Protein AF-A0A0F9DT83-F1 (afdb_monomer)

Organism: NCBI:txid412755

Secondary structure (DSSP, 8-state):
----------PPTT----B-TT--B---BPPPPPPHHHHHHHHHHHHHH-TT-EEEE---SS--HHHHHHSTTSSB--TTHHHHHHHHHHHTT-EEE-GGG--TTPEEEEEETTEEEEEEEEEEEEE-TTSTTSEEEEEEEE-TTS-EEEEETTSSTT-STTEEEEEEES-TTTTT-

Foldseek 3Di:
DDPPPPDPDDQDAADDFDAAPQRHTADWGADAQDDPVVQVVQVVVLCVQQVQWAFDFGFGRAEFQVCVLRVVSRTYRPPPNQVVVVVNCVRLQKDWDDPVPDDFQKKKFKDQQSGTDGIWGWHDWAADCVDDVRIWTWTWGGDGSYTIITDTPQRDPRDDPRMDMIIIDSPPPPPPD

pLDDT: mean 89.62, std 14.76, range [38.84, 98.69]

Mean predicted aligned error: 6.07 Å

Solvent-accessible surface area (backbone atoms only — not comparable to full-atom values): 9920 Å² total; per-residue (Å²): 137,84,84,78,79,80,73,83,78,81,73,57,84,55,39,66,98,43,57,35,76,77,64,50,76,47,74,44,34,35,46,75,59,60,57,71,70,61,36,46,52,41,50,54,52,46,49,69,77,29,70,81,39,43,77,75,42,78,46,34,25,39,29,32,19,49,6,45,62,78,46,73,50,71,24,12,43,65,80,65,32,44,61,53,49,55,47,37,39,58,50,50,51,37,43,79,49,57,82,92,71,61,49,65,73,25,36,38,41,26,22,51,70,92,40,58,74,47,34,28,33,29,72,37,66,45,80,37,82,88,43,93,84,36,49,52,48,31,26,37,38,36,53,64,73,26,33,29,31,41,21,50,76,73,52,54,94,72,60,58,91,67,38,48,77,50,37,33,33,63,64,82,78,66,87,83,117

Radius of gyration: 17.76 Å; Cα contacts (8 Å, |Δi|>4): 339; chains: 1; bounding box: 55×29×57 Å

Nearest PDB structures (foldseek):
  5ygd-assembly1_A  TM=5.164E-01  e=7.029E-01  Drosophila melanogaster
  5ygf-assembly1_A  TM=5.152E-01  e=1.177E+00  Drosophila melanogaster
  2evr-assembly1_A  TM=3.106E-01  e=1.415E-01  Nostoc punctiforme PCC 73102
  5vqg-assembly1_A  TM=4.070E-01  e=1.049E+00  Bombyx mori
  9bru-assembly1_3  TM=3.166E-01  e=1.049E+00  Mus musculus

Sequence (177 aa):
MAHTTERMRVSLPGSIPLTTRTGREIPNNQDPDPPPSRARLYVEHYGKSHPFAKMRRWPTGQYNCHGMTFASRRTGIWERAPEFVGLILKDDGYDQVLFEDVHEGDIVVYYRGNEIEHTAVVIGVKKDDTLIGGAAVTVISKWACGAEYVHDIRECPYVGTGRSITYWSDRNGADSR

Structure (mmCIF, N/CA/C/O backbone):
data_AF-A0A0F9DT83-F1
#
_entry.id   AF-A0A0F9DT83-F1
#
loop_
_atom_site.group_PDB
_atom_site.id
_atom_site.type_symbol
_atom_site.label_atom_id
_atom_site.label_alt_id
_atom_site.label_comp_id
_atom_site.label_asym_id
_atom_site.label_entity_id
_atom_site.label_seq_id
_atom_site.pdbx_PDB_ins_code
_atom_site.Cartn_x
_atom_site.Cartn_y
_atom_site.Cartn_z
_atom_site.occupancy
_atom_site.B_iso_or_equiv
_atom_site.auth_seq_id
_atom_site.auth_comp_id
_atom_site.auth_asym_id
_atom_site.auth_atom_id
_atom_site.pdbx_PDB_model_num
ATOM 1 N N . MET A 1 1 ? -34.609 -9.650 -30.823 1.00 42.81 1 MET A N 1
ATOM 2 C CA . MET A 1 1 ? -33.272 -10.279 -30.863 1.00 42.81 1 MET A CA 1
ATOM 3 C C . MET A 1 1 ? -32.258 -9.182 -30.590 1.00 42.81 1 MET A C 1
ATOM 5 O O . MET A 1 1 ? -32.137 -8.280 -31.407 1.00 42.81 1 MET A O 1
ATOM 9 N N . ALA A 1 2 ? -31.653 -9.160 -29.401 1.00 40.69 2 ALA A N 1
ATOM 10 C CA . ALA A 1 2 ? -30.663 -8.149 -29.043 1.00 40.69 2 ALA A CA 1
ATOM 11 C C . ALA A 1 2 ? -29.290 -8.627 -29.528 1.00 40.69 2 ALA A C 1
ATOM 13 O O . ALA A 1 2 ? -28.796 -9.650 -29.061 1.00 40.69 2 ALA A O 1
ATOM 14 N N . HIS A 1 3 ? -28.709 -7.919 -30.495 1.00 40.62 3 HIS A N 1
ATOM 15 C CA . HIS A 1 3 ? -27.333 -8.139 -30.918 1.00 40.62 3 HIS A CA 1
ATOM 16 C C . HIS A 1 3 ? -26.401 -7.654 -29.808 1.00 40.62 3 HIS A C 1
ATOM 18 O O . HIS A 1 3 ? -26.188 -6.456 -29.638 1.00 4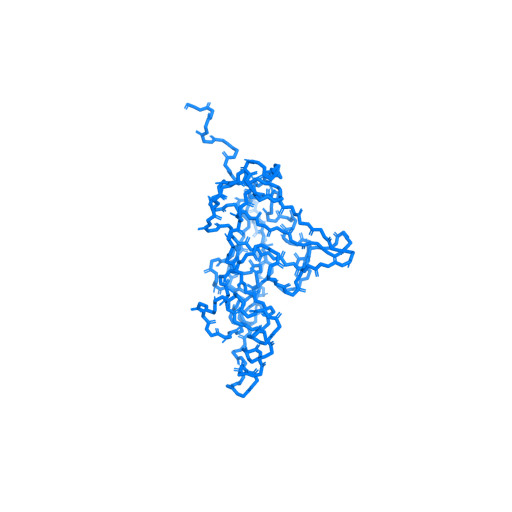0.62 3 HIS A O 1
ATOM 24 N N . THR A 1 4 ? -25.873 -8.589 -29.025 1.00 44.75 4 THR A N 1
ATOM 25 C CA . THR A 1 4 ? -24.770 -8.324 -28.108 1.00 44.75 4 THR A CA 1
ATOM 26 C C . THR A 1 4 ? -23.526 -8.107 -28.960 1.00 44.75 4 THR A C 1
ATOM 28 O O . THR A 1 4 ? -22.984 -9.048 -29.534 1.00 44.75 4 THR A O 1
ATOM 31 N N . THR A 1 5 ? -23.109 -6.854 -29.121 1.00 45.88 5 THR A N 1
ATOM 32 C CA . THR A 1 5 ? -21.857 -6.524 -29.800 1.00 45.88 5 THR A CA 1
ATOM 33 C C . THR A 1 5 ? -20.710 -6.995 -28.913 1.00 45.88 5 THR A C 1
ATOM 35 O O . THR A 1 5 ? -20.331 -6.323 -27.954 1.00 45.88 5 THR A O 1
ATOM 38 N N . GLU A 1 6 ? -20.188 -8.180 -29.208 1.00 45.19 6 GLU A N 1
ATOM 39 C CA . GLU A 1 6 ? -18.984 -8.724 -28.595 1.00 45.19 6 GLU A CA 1
ATOM 40 C C . GLU A 1 6 ? -17.803 -7.838 -29.009 1.00 45.19 6 GLU A C 1
ATOM 42 O O . GLU A 1 6 ? -17.211 -7.982 -30.078 1.00 45.19 6 GLU A O 1
ATOM 47 N N . ARG A 1 7 ? -17.507 -6.818 -28.196 1.00 52.47 7 ARG A N 1
ATOM 48 C CA . ARG A 1 7 ? -16.287 -6.031 -28.364 1.00 52.47 7 ARG A CA 1
ATOM 49 C C . ARG A 1 7 ? -15.120 -6.954 -28.043 1.00 52.47 7 ARG A C 1
ATOM 51 O O . ARG A 1 7 ? -14.897 -7.276 -26.878 1.00 52.47 7 ARG A O 1
ATOM 58 N N . MET A 1 8 ? -14.396 -7.367 -29.081 1.00 44.41 8 MET A N 1
ATOM 59 C CA . MET A 1 8 ? -13.114 -8.057 -28.964 1.00 44.41 8 MET A CA 1
ATOM 60 C C . MET A 1 8 ? -12.214 -7.266 -28.008 1.00 44.41 8 MET A C 1
ATOM 62 O O . MET A 1 8 ? -11.798 -6.144 -28.304 1.00 44.41 8 MET A O 1
ATOM 66 N N . ARG A 1 9 ? -11.967 -7.836 -26.828 1.00 57.41 9 ARG A N 1
ATOM 67 C CA . ARG A 1 9 ? -11.080 -7.267 -25.816 1.00 57.41 9 ARG A CA 1
ATOM 68 C C . ARG A 1 9 ? -9.649 -7.492 -26.284 1.00 57.41 9 ARG A C 1
ATOM 70 O O . ARG A 1 9 ? -9.185 -8.628 -26.315 1.00 57.41 9 ARG A O 1
ATOM 77 N N . VAL A 1 10 ? -8.949 -6.429 -26.665 1.00 50.50 10 VAL A N 1
ATOM 78 C CA . VAL A 1 10 ? -7.503 -6.505 -26.891 1.00 50.50 10 VAL A CA 1
ATOM 79 C C . VAL A 1 10 ? -6.834 -6.398 -25.524 1.00 50.50 10 VAL A C 1
ATOM 81 O O . VAL A 1 10 ? -6.719 -5.312 -24.963 1.00 50.50 10 VAL A O 1
ATOM 84 N N . SER A 1 11 ? -6.454 -7.539 -24.952 1.00 59.19 11 SER A N 1
ATOM 85 C CA . SER A 1 11 ? -5.621 -7.592 -23.750 1.00 59.19 11 SER A CA 1
ATOM 86 C C . SER A 1 11 ? -4.199 -7.153 -24.099 1.00 59.19 11 SER A C 1
ATOM 88 O O . SER A 1 11 ? -3.605 -7.690 -25.037 1.00 59.19 11 SER A O 1
ATOM 90 N N . LEU A 1 12 ? -3.639 -6.203 -23.347 1.00 63.00 12 LEU A N 1
ATOM 91 C CA . LEU A 1 12 ? -2.209 -5.903 -23.417 1.00 63.00 12 LEU A CA 1
ATOM 92 C C . LEU A 1 12 ? -1.396 -7.164 -23.055 1.00 63.00 12 LEU A C 1
ATOM 94 O O . LEU A 1 12 ? -1.852 -7.967 -22.236 1.00 63.00 12 LEU A O 1
ATOM 98 N N . PRO A 1 13 ? -0.197 -7.366 -23.628 1.00 73.50 13 PRO A N 1
ATOM 99 C CA . PRO A 1 13 ? 0.691 -8.437 -23.190 1.00 73.50 13 PRO A CA 1
ATOM 100 C C . PRO A 1 13 ? 0.908 -8.369 -21.671 1.00 73.50 13 PRO A C 1
ATOM 102 O O . PRO A 1 13 ? 1.268 -7.320 -21.144 1.00 73.50 13 PRO A O 1
ATOM 105 N N . GLY A 1 14 ? 0.660 -9.476 -20.969 1.00 84.75 14 GLY A N 1
ATOM 106 C CA . GLY A 1 14 ? 0.796 -9.547 -19.511 1.00 84.75 14 GLY A CA 1
ATOM 107 C C . GLY A 1 14 ? -0.407 -9.037 -18.709 1.00 84.75 14 GLY A C 1
ATOM 108 O O . GLY A 1 14 ? -0.318 -9.005 -17.483 1.00 84.75 14 GLY A O 1
ATOM 109 N N . SER A 1 15 ? -1.524 -8.652 -19.339 1.00 93.12 15 SER A N 1
ATOM 110 C CA . SER A 1 15 ? -2.764 -8.366 -18.608 1.00 93.12 15 SER A CA 1
ATOM 111 C C . SER A 1 15 ? -3.575 -9.634 -18.333 1.00 93.12 15 SER A C 1
ATOM 113 O O . SER A 1 15 ? -3.549 -10.605 -19.092 1.00 93.12 15 SER A O 1
ATOM 115 N N . ILE A 1 16 ? -4.315 -9.624 -17.225 1.00 94.56 16 ILE A N 1
ATOM 116 C CA . ILE A 1 16 ? -5.250 -10.690 -16.845 1.00 94.56 16 ILE A CA 1
ATOM 117 C C . ILE A 1 16 ? -6.653 -10.108 -16.631 1.00 94.56 16 ILE A C 1
ATOM 119 O O . ILE A 1 16 ? -6.777 -8.910 -16.360 1.00 94.56 16 ILE A O 1
ATOM 123 N N . PRO A 1 17 ? -7.726 -10.921 -16.689 1.00 96.06 17 PRO A N 1
ATOM 124 C CA . PRO A 1 17 ? -9.045 -10.473 -16.262 1.00 96.06 17 PRO A CA 1
ATOM 125 C C . PRO A 1 17 ? -9.008 -9.978 -14.807 1.00 96.06 17 PRO A C 1
ATOM 127 O O . PRO A 1 17 ? -8.718 -10.739 -13.877 1.00 96.06 17 PRO A O 1
ATOM 130 N N . LEU A 1 18 ? -9.294 -8.690 -14.627 1.00 96.00 18 LEU A N 1
ATOM 131 C CA . LEU A 1 18 ? -9.412 -8.029 -13.334 1.00 96.00 18 LEU A CA 1
ATOM 132 C C . LEU A 1 18 ? -10.602 -7.076 -13.401 1.00 96.00 18 LEU A C 1
ATOM 134 O O . LEU A 1 18 ? -10.667 -6.213 -14.278 1.00 96.00 18 LEU A O 1
ATOM 138 N N . THR A 1 19 ? -11.547 -7.253 -12.487 1.00 97.31 19 THR A N 1
ATOM 139 C CA . THR A 1 19 ? -12.756 -6.436 -12.407 1.00 97.31 19 THR A CA 1
ATOM 140 C C . THR A 1 19 ? -13.042 -6.065 -10.963 1.00 97.31 19 THR A C 1
ATOM 142 O O . THR A 1 19 ? -12.715 -6.836 -10.062 1.00 97.31 19 THR A O 1
ATOM 145 N N . THR A 1 20 ? -13.698 -4.927 -10.757 1.00 97.50 20 THR A N 1
ATOM 146 C CA . THR A 1 20 ? -14.335 -4.589 -9.478 1.00 97.50 20 THR A CA 1
ATOM 147 C C . THR A 1 20 ? -15.498 -5.541 -9.185 1.00 97.50 20 THR A C 1
ATOM 149 O O . THR A 1 20 ? -15.955 -6.287 -10.061 1.00 97.50 20 THR A O 1
ATOM 152 N N . ARG A 1 21 ? -16.033 -5.490 -7.965 1.00 95.75 21 ARG A N 1
ATOM 153 C CA . ARG A 1 21 ? -17.209 -6.241 -7.510 1.00 95.75 21 ARG A CA 1
ATOM 154 C C . ARG A 1 21 ? -18.449 -5.963 -8.359 1.00 95.75 21 ARG A C 1
ATOM 156 O O . ARG A 1 21 ? -19.272 -6.855 -8.540 1.00 95.75 21 ARG A O 1
ATOM 163 N N . THR A 1 22 ? -18.574 -4.759 -8.918 1.00 96.81 22 THR A N 1
ATOM 164 C CA . THR A 1 22 ? -19.674 -4.392 -9.831 1.00 96.81 22 THR A CA 1
ATOM 165 C C . THR A 1 22 ? -19.424 -4.810 -11.284 1.00 96.81 22 THR A C 1
ATOM 167 O O . THR A 1 22 ? -20.260 -4.557 -12.151 1.00 96.81 22 THR A O 1
ATOM 170 N N . GLY A 1 23 ? -18.292 -5.463 -11.570 1.00 96.31 23 GLY A N 1
ATOM 171 C CA . GLY A 1 23 ? -17.934 -5.965 -12.896 1.00 96.31 23 GLY A CA 1
ATOM 172 C C . GLY A 1 23 ? -17.230 -4.950 -13.798 1.00 96.31 23 GLY A C 1
ATOM 173 O O . GLY A 1 23 ? -17.063 -5.222 -14.988 1.00 96.31 23 GLY A O 1
ATOM 174 N N . ARG A 1 24 ? -16.800 -3.789 -13.279 1.00 95.25 24 ARG A N 1
ATOM 175 C CA . ARG A 1 24 ? -16.027 -2.818 -14.068 1.00 95.25 24 ARG A CA 1
ATOM 176 C C . ARG A 1 24 ? -14.609 -3.330 -14.279 1.00 95.25 24 ARG A C 1
ATOM 178 O O . ARG A 1 24 ? -13.945 -3.714 -13.325 1.00 95.25 24 ARG A O 1
ATOM 185 N N . GLU A 1 25 ? -14.131 -3.306 -15.517 1.00 95.00 25 GLU A N 1
ATOM 186 C CA . GLU A 1 25 ? -12.763 -3.718 -15.842 1.00 95.00 25 GLU A CA 1
ATOM 187 C C . GLU A 1 25 ? -11.718 -2.762 -15.263 1.00 95.00 25 GLU A C 1
ATOM 189 O O . GLU A 1 25 ? -11.871 -1.540 -15.327 1.00 95.00 25 GLU A O 1
ATOM 194 N N . ILE A 1 26 ? -10.635 -3.340 -14.740 1.00 95.38 26 ILE A N 1
ATOM 195 C CA . ILE A 1 26 ? -9.474 -2.619 -14.225 1.00 95.38 26 ILE A CA 1
ATOM 196 C C . ILE A 1 26 ? -8.265 -2.928 -15.118 1.00 95.38 26 ILE A C 1
ATOM 198 O O . ILE A 1 26 ? -7.798 -4.076 -15.141 1.00 95.38 26 ILE A O 1
ATOM 202 N N . PRO A 1 27 ? -7.728 -1.926 -15.839 1.00 94.50 27 PRO A N 1
ATOM 203 C CA . PRO A 1 27 ? -6.481 -2.070 -16.575 1.00 94.50 27 PRO A CA 1
ATOM 204 C C . PRO A 1 27 ? -5.347 -2.518 -15.658 1.00 94.50 27 PRO A C 1
ATOM 206 O O . PRO A 1 27 ? -5.169 -2.008 -14.551 1.00 94.50 27 PRO A O 1
ATOM 209 N N . ASN A 1 28 ? -4.594 -3.506 -16.122 1.00 95.50 28 ASN A N 1
ATOM 210 C CA . ASN A 1 28 ? -3.505 -4.100 -15.371 1.00 95.50 28 ASN A CA 1
ATOM 211 C C . ASN A 1 28 ? -2.475 -4.719 -16.318 1.00 95.50 28 ASN A C 1
ATOM 213 O O . ASN A 1 28 ? -2.796 -5.034 -17.464 1.00 95.50 28 ASN A O 1
ATOM 217 N N . ASN A 1 29 ? -1.265 -4.928 -15.813 1.00 95.25 29 ASN A N 1
ATOM 218 C CA . ASN A 1 29 ? -0.207 -5.658 -16.502 1.00 95.25 29 ASN A CA 1
ATOM 219 C C . ASN A 1 29 ? 0.800 -6.232 -15.503 1.00 95.25 29 ASN A C 1
ATOM 221 O O . ASN A 1 29 ? 1.026 -5.692 -14.415 1.00 95.25 29 ASN A O 1
ATOM 225 N N . GLN A 1 30 ? 1.422 -7.330 -15.914 1.00 94.75 30 GLN A N 1
ATOM 226 C CA . GLN A 1 30 ? 2.614 -7.896 -15.304 1.00 94.75 30 GLN A CA 1
ATOM 227 C C . GLN A 1 30 ? 3.840 -7.414 -16.079 1.00 94.75 30 GLN A C 1
ATOM 229 O O . GLN A 1 30 ? 3.955 -7.678 -17.278 1.00 94.75 30 GLN A O 1
ATOM 234 N N . ASP A 1 31 ? 4.769 -6.755 -15.394 1.00 92.62 31 ASP A N 1
ATOM 235 C CA . ASP A 1 31 ? 6.059 -6.401 -15.976 1.00 92.62 31 ASP A CA 1
ATOM 236 C C . ASP A 1 31 ? 7.086 -7.521 -15.742 1.00 92.62 31 ASP A C 1
ATOM 238 O O . ASP A 1 31 ? 6.971 -8.290 -14.778 1.00 92.62 31 ASP A O 1
ATOM 242 N N . PRO A 1 32 ? 8.131 -7.620 -16.583 1.00 92.81 32 PRO A N 1
ATOM 243 C CA . PRO A 1 32 ? 9.265 -8.489 -16.305 1.00 92.81 32 PRO A CA 1
ATOM 244 C C . PRO A 1 32 ? 9.913 -8.156 -14.959 1.00 92.81 32 PRO A C 1
ATOM 246 O O . PRO A 1 32 ? 10.036 -6.989 -14.575 1.00 92.81 32 PRO A O 1
ATOM 249 N N . ASP A 1 33 ? 10.390 -9.183 -14.258 1.00 94.75 33 ASP A N 1
ATOM 250 C CA . ASP A 1 33 ? 11.146 -8.976 -13.028 1.00 94.75 33 ASP A CA 1
ATOM 251 C C . ASP A 1 33 ? 12.409 -8.135 -13.290 1.00 94.75 33 ASP A C 1
ATOM 253 O O . ASP A 1 33 ? 13.069 -8.289 -14.327 1.00 94.75 33 ASP A O 1
ATOM 257 N N . PRO A 1 34 ? 12.781 -7.235 -12.359 1.00 94.00 34 PRO A N 1
ATOM 258 C CA . PRO A 1 34 ? 14.003 -6.463 -12.508 1.00 94.00 34 PRO A CA 1
ATOM 259 C C . PRO A 1 34 ? 15.222 -7.403 -12.537 1.00 94.00 34 PRO A C 1
ATOM 261 O O . PRO A 1 34 ? 15.264 -8.374 -11.777 1.00 94.00 34 PRO A O 1
ATOM 264 N N . PRO A 1 35 ? 16.267 -7.096 -13.332 1.00 96.38 35 PRO A N 1
ATOM 265 C CA . PRO A 1 35 ? 17.514 -7.852 -13.291 1.00 96.38 35 PRO A CA 1
ATOM 266 C C . PRO A 1 35 ? 18.073 -7.936 -11.860 1.00 96.38 35 PRO A C 1
ATOM 268 O O . PRO A 1 35 ? 17.960 -6.950 -11.119 1.00 96.38 35 PRO A O 1
ATOM 271 N N . PRO A 1 36 ? 18.746 -9.036 -11.463 1.00 96.19 36 PRO A N 1
ATOM 272 C CA . PRO A 1 36 ? 19.206 -9.229 -10.085 1.00 96.19 36 PRO A CA 1
ATOM 273 C C . PRO A 1 36 ? 20.050 -8.078 -9.524 1.00 96.19 36 PRO A C 1
ATOM 275 O O . PRO A 1 36 ? 19.932 -7.738 -8.350 1.00 96.19 36 PRO A O 1
ATOM 278 N N . SER A 1 37 ? 20.879 -7.441 -10.357 1.00 96.56 37 SER A N 1
ATOM 279 C CA . SER A 1 37 ? 21.676 -6.270 -9.969 1.00 96.56 37 SER A CA 1
ATOM 280 C C . SER A 1 37 ? 20.799 -5.081 -9.570 1.00 96.56 37 SER A C 1
ATOM 282 O O . SER A 1 37 ? 20.985 -4.508 -8.500 1.00 96.56 37 SER A O 1
ATOM 284 N N . ARG A 1 38 ? 19.796 -4.744 -10.386 1.00 95.44 38 ARG A N 1
ATOM 285 C CA . ARG A 1 38 ? 18.841 -3.664 -10.102 1.00 95.44 38 ARG A CA 1
ATOM 286 C C . ARG A 1 38 ? 17.975 -3.989 -8.890 1.00 95.44 38 ARG A C 1
ATOM 288 O O . ARG A 1 38 ? 17.728 -3.127 -8.053 1.00 95.44 38 ARG A O 1
ATOM 295 N N . ALA A 1 39 ? 17.549 -5.240 -8.781 1.00 95.69 39 ALA A N 1
ATOM 296 C CA . ALA A 1 39 ? 16.773 -5.719 -7.655 1.00 95.69 39 ALA A CA 1
ATOM 297 C C . ALA A 1 39 ? 17.551 -5.536 -6.328 1.00 95.69 39 ALA A C 1
ATOM 299 O O . ALA A 1 39 ? 16.989 -5.040 -5.352 1.00 95.69 39 ALA A O 1
ATOM 300 N N . ARG A 1 40 ? 18.852 -5.871 -6.296 1.00 96.81 40 ARG A N 1
ATOM 301 C CA . ARG A 1 40 ? 19.728 -5.647 -5.127 1.00 96.81 40 ARG A CA 1
ATOM 302 C C . ARG A 1 40 ? 19.826 -4.176 -4.747 1.00 96.81 40 ARG A C 1
ATOM 304 O O . ARG A 1 40 ? 19.691 -3.865 -3.570 1.00 96.81 40 ARG A O 1
ATOM 311 N N . LEU A 1 41 ? 19.967 -3.280 -5.726 1.00 95.81 41 LEU A N 1
ATOM 312 C CA . LEU A 1 41 ? 20.005 -1.838 -5.464 1.00 95.81 41 LEU A CA 1
ATOM 313 C C . LEU A 1 41 ? 18.732 -1.344 -4.766 1.00 95.81 41 LEU A C 1
ATOM 315 O O . LEU A 1 41 ? 18.829 -0.540 -3.843 1.00 95.81 41 LEU A O 1
ATOM 319 N N . TYR A 1 42 ? 17.551 -1.846 -5.149 1.00 94.12 42 TYR A N 1
ATOM 320 C CA . TYR A 1 42 ? 16.308 -1.508 -4.446 1.00 94.12 42 TYR A CA 1
ATOM 321 C C . TYR A 1 42 ? 16.315 -1.989 -2.996 1.00 94.12 42 TYR A C 1
ATOM 323 O O . TYR A 1 42 ? 15.983 -1.219 -2.097 1.00 94.12 42 TYR A O 1
ATOM 331 N N . VAL A 1 43 ? 16.717 -3.240 -2.760 1.00 95.94 43 VAL A N 1
ATOM 332 C CA . VAL A 1 43 ? 16.769 -3.814 -1.408 1.00 95.94 43 VAL A CA 1
ATOM 333 C C . VAL A 1 43 ? 17.762 -3.057 -0.526 1.00 95.94 43 VAL A C 1
ATOM 335 O O . VAL A 1 43 ? 17.431 -2.719 0.606 1.00 95.94 43 VAL A O 1
ATOM 338 N N . GLU A 1 44 ? 18.952 -2.746 -1.041 1.00 96.06 44 GLU A N 1
ATOM 339 C CA . GLU A 1 44 ? 19.975 -1.997 -0.307 1.00 96.06 44 GLU A CA 1
ATOM 340 C C . GLU A 1 44 ? 19.552 -0.558 -0.018 1.00 96.06 44 GLU A C 1
ATOM 342 O O . GLU A 1 44 ? 19.767 -0.071 1.090 1.00 96.06 44 GLU A O 1
ATOM 347 N N . HIS A 1 45 ? 18.954 0.128 -0.997 1.00 94.94 45 HIS A N 1
ATOM 348 C CA . HIS A 1 45 ? 18.472 1.495 -0.824 1.00 94.94 45 HIS A CA 1
ATOM 349 C C . HIS A 1 45 ? 17.431 1.565 0.297 1.00 94.94 45 HIS A C 1
ATOM 351 O O . HIS A 1 45 ? 17.608 2.309 1.260 1.00 94.94 45 HIS A O 1
ATOM 357 N N . TYR A 1 46 ? 16.396 0.729 0.208 1.00 94.94 46 TYR A N 1
ATOM 358 C CA . TYR A 1 46 ? 15.308 0.716 1.176 1.00 94.94 46 TYR A CA 1
ATOM 359 C C . TYR A 1 46 ? 15.710 0.146 2.536 1.00 94.94 46 TYR A C 1
ATOM 361 O O . TYR A 1 46 ? 15.255 0.649 3.556 1.00 94.94 46 TYR A O 1
ATOM 369 N N . GLY A 1 47 ? 16.604 -0.846 2.580 1.00 94.31 47 GLY A N 1
ATOM 370 C CA . GLY A 1 47 ? 17.131 -1.370 3.842 1.00 94.31 47 GLY A CA 1
ATOM 371 C C . GLY A 1 47 ? 17.965 -0.344 4.616 1.00 94.31 47 GLY A C 1
ATOM 372 O O . GLY A 1 47 ? 18.010 -0.396 5.840 1.00 94.31 47 GLY A O 1
ATOM 373 N N . LYS A 1 48 ? 18.601 0.611 3.921 1.00 95.25 48 LYS A N 1
ATOM 374 C CA . LYS A 1 48 ? 19.312 1.729 4.560 1.00 95.25 48 LYS A CA 1
ATOM 375 C C . LYS A 1 48 ? 18.367 2.838 5.018 1.00 95.25 48 LYS A C 1
ATOM 377 O O . LYS A 1 48 ? 18.596 3.401 6.082 1.00 95.25 48 LYS A O 1
ATOM 382 N N . SER A 1 49 ? 17.351 3.180 4.221 1.00 95.31 49 SER A N 1
ATOM 383 C CA . SER A 1 49 ? 16.450 4.302 4.528 1.00 95.31 49 SER A CA 1
ATOM 384 C C . SER A 1 49 ? 15.307 3.941 5.479 1.00 95.31 49 SER A C 1
ATOM 386 O O . SER A 1 49 ? 14.770 4.839 6.119 1.00 95.31 49 SER A O 1
ATOM 388 N N . HIS A 1 50 ? 14.953 2.656 5.578 1.00 96.00 50 HIS A N 1
ATOM 389 C CA . HIS A 1 50 ? 13.884 2.141 6.438 1.00 96.00 50 HIS A CA 1
ATOM 390 C C . HIS A 1 50 ? 14.345 0.874 7.180 1.00 96.00 50 HIS A C 1
ATOM 392 O O . HIS A 1 50 ? 13.883 -0.233 6.879 1.00 96.00 50 HIS A O 1
ATOM 398 N N . PRO A 1 51 ? 15.306 0.992 8.114 1.00 96.44 51 PRO A N 1
ATOM 399 C CA . PRO A 1 51 ? 15.976 -0.156 8.728 1.00 96.44 51 PRO A CA 1
ATOM 400 C C . PRO A 1 51 ? 15.049 -1.032 9.583 1.00 96.44 51 PRO A C 1
ATOM 402 O O . PRO A 1 51 ? 15.392 -2.180 9.865 1.00 96.44 51 PRO A O 1
ATOM 405 N N . PHE A 1 52 ? 13.884 -0.520 9.992 1.00 96.38 52 PHE A N 1
ATOM 406 C CA . PHE A 1 52 ? 12.904 -1.289 10.764 1.00 96.38 52 PHE A CA 1
ATOM 407 C C . PHE A 1 52 ? 11.891 -2.031 9.883 1.00 96.38 52 PHE A C 1
ATOM 409 O O . PHE A 1 52 ? 11.161 -2.893 10.377 1.00 96.38 52 PHE A O 1
ATOM 416 N N . ALA A 1 53 ? 11.860 -1.751 8.577 1.00 97.44 53 ALA A N 1
ATOM 417 C CA . ALA A 1 53 ? 11.032 -2.489 7.640 1.00 97.44 53 ALA A CA 1
ATOM 418 C C . ALA A 1 53 ? 11.632 -3.873 7.360 1.00 97.44 53 ALA A C 1
ATOM 420 O O . ALA A 1 53 ? 12.776 -4.027 6.927 1.00 97.44 53 ALA A O 1
ATOM 421 N N . LYS A 1 54 ? 10.830 -4.916 7.557 1.00 97.88 54 LYS A N 1
ATOM 422 C CA . LYS A 1 54 ? 11.238 -6.299 7.325 1.00 97.88 54 LYS A CA 1
ATOM 423 C C . LYS A 1 54 ? 10.841 -6.733 5.922 1.00 97.88 54 LYS A C 1
ATOM 425 O O . LYS A 1 54 ? 9.656 -6.878 5.621 1.00 97.88 54 LYS A O 1
ATOM 430 N N . MET A 1 55 ? 11.829 -7.008 5.073 1.00 97.69 55 MET A N 1
ATOM 431 C CA . MET A 1 55 ? 11.573 -7.583 3.752 1.00 97.69 55 MET A CA 1
ATOM 432 C C . MET A 1 55 ? 10.874 -8.945 3.888 1.00 97.69 55 MET A C 1
ATOM 434 O O . MET A 1 55 ? 11.342 -9.833 4.601 1.00 97.69 55 MET A O 1
ATOM 438 N N . ARG A 1 56 ? 9.763 -9.116 3.171 1.00 97.62 56 ARG A N 1
ATOM 439 C CA . ARG A 1 56 ? 8.989 -10.361 3.091 1.00 97.62 56 ARG A CA 1
ATOM 440 C C . ARG A 1 56 ? 9.182 -11.086 1.763 1.00 97.62 56 ARG A C 1
ATOM 442 O O . ARG A 1 56 ? 9.197 -12.314 1.748 1.00 97.62 56 ARG A O 1
ATOM 449 N N . ARG A 1 57 ? 9.303 -10.355 0.650 1.00 97.31 57 ARG A N 1
ATOM 450 C CA . ARG A 1 57 ? 9.534 -10.932 -0.689 1.00 97.31 57 ARG A CA 1
ATOM 451 C C . ARG A 1 57 ? 10.530 -10.104 -1.481 1.00 97.31 57 ARG A C 1
ATOM 453 O O . ARG A 1 57 ? 10.537 -8.884 -1.358 1.00 97.31 57 ARG A O 1
ATOM 460 N N . TRP A 1 58 ? 11.314 -10.783 -2.317 1.00 97.38 58 TRP A N 1
ATOM 461 C CA . TRP A 1 58 ? 12.230 -10.156 -3.271 1.00 97.38 58 TRP A CA 1
ATOM 462 C C . TRP A 1 58 ? 11.482 -9.260 -4.279 1.00 97.38 58 TRP A C 1
ATOM 464 O O . TRP A 1 58 ? 10.320 -9.540 -4.587 1.00 97.38 58 TRP A O 1
ATOM 474 N N . PRO A 1 59 ? 12.127 -8.199 -4.805 1.00 97.38 59 PRO A N 1
ATOM 475 C CA . PRO A 1 59 ? 11.634 -7.438 -5.942 1.00 97.38 59 PRO A CA 1
ATOM 476 C C . PRO A 1 59 ? 11.096 -8.290 -7.092 1.00 97.38 59 PRO A C 1
ATOM 478 O O . PRO A 1 59 ? 11.674 -9.310 -7.451 1.00 97.38 59 PRO A O 1
ATOM 481 N N . THR A 1 60 ? 9.999 -7.820 -7.680 1.00 96.19 60 THR A N 1
ATOM 482 C CA . THR A 1 60 ? 9.294 -8.462 -8.798 1.00 96.19 60 THR A CA 1
ATOM 483 C C . THR A 1 60 ? 8.574 -7.408 -9.642 1.00 96.19 60 THR A C 1
ATOM 485 O O . THR A 1 60 ? 8.159 -6.381 -9.096 1.00 96.19 60 THR A O 1
ATOM 488 N N . GLY A 1 61 ? 8.440 -7.646 -10.945 1.00 94.50 61 GLY A N 1
ATOM 489 C CA . GLY A 1 61 ? 7.643 -6.834 -11.871 1.00 94.50 61 GLY A CA 1
ATOM 490 C C . GLY A 1 61 ? 6.185 -7.293 -11.988 1.00 94.50 61 GLY A C 1
ATOM 491 O O . GLY A 1 61 ? 5.349 -6.568 -12.517 1.00 94.50 61 GLY A O 1
ATOM 492 N N . GLN A 1 62 ? 5.841 -8.461 -11.436 1.00 94.81 62 GLN A N 1
ATOM 493 C CA . GLN A 1 62 ? 4.519 -9.071 -11.626 1.00 94.81 62 GLN A CA 1
ATOM 494 C C . GLN A 1 62 ? 3.367 -8.246 -11.036 1.00 94.81 62 GLN A C 1
ATOM 496 O O . GLN A 1 62 ? 2.240 -8.338 -11.509 1.00 94.81 62 GLN A O 1
ATOM 501 N N . TYR A 1 63 ? 3.618 -7.456 -9.994 1.00 96.25 63 TYR A N 1
ATOM 502 C CA . TYR A 1 63 ? 2.612 -6.614 -9.351 1.00 96.25 63 TYR A CA 1
ATOM 503 C C . TYR A 1 63 ? 3.259 -5.392 -8.706 1.00 96.25 63 TYR A C 1
ATOM 505 O O . TYR A 1 63 ? 4.420 -5.461 -8.320 1.00 96.25 63 TYR A O 1
ATOM 513 N N . ASN A 1 64 ? 2.507 -4.303 -8.528 1.00 96.25 64 ASN A N 1
ATOM 514 C CA . ASN A 1 64 ? 2.892 -3.131 -7.729 1.00 96.25 64 ASN A CA 1
ATOM 515 C C . ASN A 1 64 ? 2.157 -3.102 -6.375 1.00 96.25 64 ASN A C 1
ATOM 517 O O . ASN A 1 64 ? 1.509 -4.078 -6.003 1.00 96.25 64 ASN A O 1
ATOM 521 N N . CYS A 1 65 ? 2.250 -2.007 -5.615 1.00 97.31 65 CYS A N 1
ATOM 522 C CA . CYS A 1 65 ? 1.521 -1.850 -4.349 1.00 97.31 65 CYS A CA 1
ATOM 523 C C . CYS A 1 65 ? 0.010 -2.060 -4.497 1.00 97.31 65 CYS A C 1
ATOM 525 O O . CYS A 1 65 ? -0.572 -2.856 -3.766 1.00 97.31 65 CYS A O 1
ATOM 527 N N . HIS A 1 66 ? -0.606 -1.435 -5.497 1.00 97.50 66 HIS A N 1
ATOM 528 C CA . HIS A 1 66 ? -2.037 -1.559 -5.767 1.00 97.50 66 HIS A CA 1
ATOM 529 C C . HIS A 1 66 ? -2.424 -2.978 -6.183 1.00 97.50 66 HIS A C 1
ATOM 531 O O . HIS A 1 66 ? -3.405 -3.525 -5.693 1.00 97.50 66 HIS A O 1
ATOM 537 N N . GLY A 1 67 ? -1.612 -3.624 -7.018 1.00 97.19 67 GLY A N 1
ATOM 538 C CA . GLY A 1 67 ? -1.785 -5.023 -7.395 1.00 97.19 67 GLY A CA 1
ATOM 539 C C . GLY A 1 67 ? -1.620 -6.001 -6.229 1.00 97.19 67 GLY A C 1
ATOM 540 O O . GLY A 1 67 ? -2.326 -7.008 -6.132 1.00 97.19 67 GLY A O 1
ATOM 541 N N . MET A 1 68 ? -0.718 -5.696 -5.293 1.00 97.75 68 MET A N 1
ATOM 542 C CA . MET A 1 68 ? -0.577 -6.451 -4.050 1.00 97.75 68 MET A CA 1
ATOM 543 C C . MET A 1 68 ? -1.851 -6.349 -3.202 1.00 97.75 68 MET A C 1
ATOM 545 O O . MET A 1 68 ? -2.303 -7.371 -2.684 1.00 97.75 68 MET A O 1
ATOM 549 N N . THR A 1 69 ? -2.406 -5.140 -3.085 1.00 97.94 69 THR A N 1
ATOM 550 C CA . THR A 1 69 ? -3.599 -4.831 -2.289 1.00 97.94 69 THR A CA 1
ATOM 551 C C . THR A 1 69 ? -4.878 -5.396 -2.916 1.00 97.94 69 THR A C 1
ATOM 553 O O . THR A 1 69 ? -5.566 -6.179 -2.276 1.00 97.94 69 THR A O 1
ATOM 556 N N . PHE A 1 70 ? -5.173 -5.063 -4.175 1.00 97.88 70 PHE A N 1
ATOM 557 C CA . PHE A 1 70 ? -6.484 -5.308 -4.797 1.00 97.88 70 PHE A CA 1
ATOM 558 C C . PHE A 1 70 ? -6.514 -6.483 -5.780 1.00 97.88 70 PHE A C 1
ATOM 560 O O . PHE A 1 70 ? -7.581 -6.982 -6.118 1.00 97.88 70 PHE A O 1
ATOM 567 N N . ALA A 1 71 ? -5.357 -6.958 -6.247 1.00 97.31 71 ALA A N 1
ATOM 568 C CA . ALA A 1 71 ? -5.276 -8.078 -7.191 1.00 97.31 71 ALA A CA 1
ATOM 569 C C . ALA A 1 71 ? -4.591 -9.318 -6.596 1.00 97.31 71 ALA A C 1
ATOM 571 O O . ALA A 1 71 ? -4.222 -10.240 -7.329 1.00 97.31 71 ALA A O 1
ATOM 572 N N . SER A 1 72 ? -4.403 -9.351 -5.272 1.00 96.88 72 SER A N 1
ATOM 573 C CA . SER A 1 72 ? -3.761 -10.453 -4.546 1.00 96.88 72 SER A CA 1
ATOM 574 C C . SER A 1 72 ? -2.410 -10.860 -5.149 1.00 96.88 72 SER A C 1
ATOM 576 O O . SER A 1 72 ? -2.100 -12.048 -5.221 1.00 96.88 72 SER A O 1
ATOM 578 N N . ARG A 1 73 ? -1.601 -9.880 -5.582 1.00 96.88 73 ARG A N 1
ATOM 579 C CA . ARG A 1 73 ? -0.269 -10.084 -6.197 1.00 96.88 73 ARG A CA 1
ATOM 580 C C . ARG A 1 73 ? -0.283 -10.748 -7.581 1.00 96.88 73 ARG A C 1
ATOM 582 O O . ARG A 1 73 ? 0.774 -11.129 -8.068 1.00 96.88 73 ARG A O 1
ATOM 589 N N . ARG A 1 74 ? -1.443 -10.899 -8.229 1.00 96.88 74 ARG A N 1
ATOM 590 C CA . ARG A 1 74 ? -1.535 -11.558 -9.546 1.00 96.88 74 ARG A CA 1
ATOM 591 C C . ARG A 1 74 ? -1.133 -10.657 -10.713 1.00 96.88 74 ARG A C 1
ATOM 593 O O . ARG A 1 74 ? -0.777 -11.176 -11.758 1.00 96.88 74 ARG A O 1
ATOM 600 N N . THR A 1 75 ? -1.238 -9.342 -10.567 1.00 96.69 75 THR A N 1
ATOM 601 C CA . THR A 1 75 ? -0.926 -8.348 -11.607 1.00 96.69 75 THR A CA 1
ATOM 602 C C . THR A 1 75 ? -0.695 -6.987 -10.951 1.00 96.69 75 THR A C 1
ATOM 604 O O . THR A 1 75 ? -1.036 -6.827 -9.775 1.00 96.69 75 THR A O 1
ATOM 607 N N . GLY A 1 76 ? -0.130 -6.009 -11.658 1.00 95.50 76 GLY A N 1
ATOM 608 C CA . GLY A 1 76 ? -0.011 -4.629 -11.183 1.00 95.50 76 GLY A CA 1
ATOM 609 C C . GLY A 1 76 ? -1.060 -3.704 -11.800 1.00 95.50 76 GLY A C 1
ATOM 610 O O . GLY A 1 76 ? -1.490 -3.908 -12.933 1.00 95.50 76 GLY A O 1
ATOM 611 N N . ILE A 1 77 ? -1.467 -2.677 -11.051 1.00 95.56 77 ILE A N 1
ATOM 612 C CA . ILE A 1 77 ? -2.402 -1.634 -11.504 1.00 95.56 77 ILE A CA 1
ATOM 613 C C . ILE A 1 77 ? -1.594 -0.345 -11.652 1.00 95.56 77 ILE A C 1
ATOM 615 O O . ILE A 1 77 ? -1.319 0.319 -10.652 1.00 95.56 77 ILE A O 1
ATOM 619 N N . TRP A 1 78 ? -1.133 -0.039 -12.865 1.00 88.56 78 TRP A N 1
ATOM 620 C CA . TRP A 1 78 ? -0.092 0.971 -13.103 1.00 88.56 78 TRP A CA 1
ATOM 621 C C . TRP A 1 78 ? -0.642 2.256 -13.720 1.00 88.56 78 TRP A C 1
ATOM 623 O O . TRP A 1 78 ? -0.529 3.334 -13.136 1.00 88.56 78 TRP A O 1
ATOM 633 N N . GLU A 1 79 ? -1.239 2.148 -14.906 1.00 80.25 79 GLU A N 1
ATOM 634 C CA . GLU A 1 79 ? -1.763 3.297 -15.639 1.00 80.25 79 GLU A CA 1
ATOM 635 C C . GLU A 1 79 ? -2.999 3.864 -14.948 1.00 80.25 79 GLU A C 1
ATOM 637 O O . GLU A 1 79 ? -3.924 3.126 -14.614 1.00 80.25 79 GLU A O 1
ATOM 642 N N . ARG A 1 80 ? -3.016 5.189 -14.737 1.00 83.62 80 ARG A N 1
ATOM 643 C CA . ARG A 1 80 ? -4.114 5.903 -14.055 1.00 83.62 80 ARG A CA 1
ATOM 644 C C . ARG A 1 80 ? -4.499 5.241 -12.727 1.00 83.62 80 ARG A C 1
ATOM 646 O O . ARG A 1 80 ? -5.662 5.268 -12.326 1.00 83.62 80 ARG A O 1
ATOM 653 N N . ALA A 1 81 ? -3.512 4.662 -12.037 1.00 82.31 81 ALA A N 1
ATOM 654 C CA . ALA A 1 81 ? -3.719 3.980 -10.769 1.00 82.31 81 ALA A CA 1
ATOM 655 C C . ALA A 1 81 ? -4.527 4.810 -9.755 1.00 82.31 81 ALA A C 1
ATOM 657 O O . ALA A 1 81 ? -5.433 4.231 -9.159 1.00 82.31 81 ALA A O 1
ATOM 658 N N . PRO A 1 82 ? -4.326 6.140 -9.608 1.00 87.12 82 PRO A N 1
ATOM 659 C CA . PRO A 1 82 ? -5.149 6.925 -8.691 1.00 87.12 82 PRO A CA 1
ATOM 660 C C . PRO A 1 82 ? -6.648 6.855 -8.998 1.00 87.12 82 PRO A C 1
ATOM 662 O O . PRO A 1 82 ? -7.467 6.730 -8.091 1.00 87.12 82 PRO A O 1
ATOM 665 N N . GLU A 1 83 ? -7.010 6.882 -10.279 1.00 91.56 83 GLU A N 1
ATOM 666 C CA . GLU A 1 83 ? -8.402 6.819 -10.710 1.00 91.56 83 GLU A CA 1
ATOM 667 C C . GLU A 1 83 ? -8.984 5.423 -10.482 1.00 91.56 83 GLU A C 1
ATOM 669 O O . GLU A 1 83 ? -10.057 5.286 -9.899 1.00 91.56 83 GLU A O 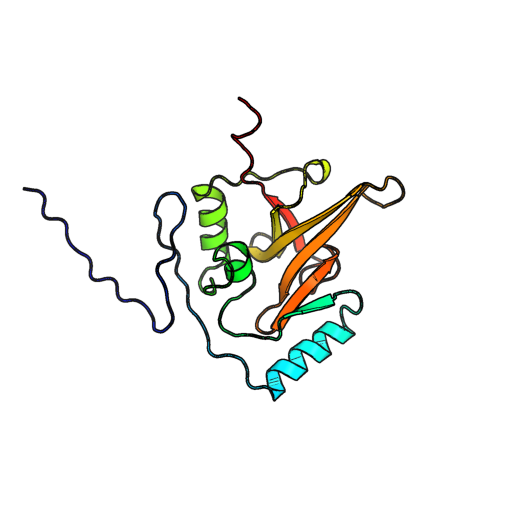1
ATOM 674 N N . PHE A 1 84 ? -8.263 4.373 -10.887 1.00 93.75 84 PHE A N 1
ATOM 675 C CA . PHE A 1 84 ? -8.750 3.001 -10.750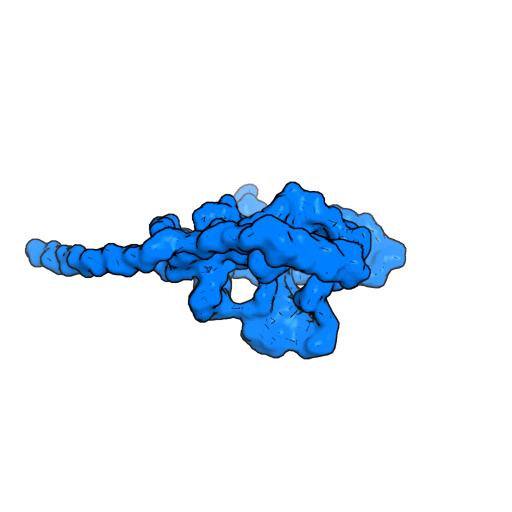 1.00 93.75 84 PHE A CA 1
ATOM 676 C C . PHE A 1 84 ? -8.790 2.520 -9.304 1.00 93.75 84 PHE A C 1
ATOM 678 O O . PHE A 1 84 ? -9.717 1.802 -8.954 1.00 93.75 84 PHE A O 1
ATOM 685 N N . VAL A 1 85 ? -7.861 2.942 -8.445 1.00 95.94 85 VAL A N 1
ATOM 686 C CA . VAL A 1 85 ? -7.939 2.641 -7.010 1.00 95.94 85 VAL A CA 1
ATOM 687 C C . VAL A 1 85 ? -9.165 3.313 -6.395 1.00 95.94 85 VAL A C 1
ATOM 689 O O . VAL A 1 85 ? -9.909 2.650 -5.680 1.00 95.94 85 VAL A O 1
ATOM 692 N N . GLY A 1 86 ? -9.445 4.579 -6.726 1.00 95.75 86 GLY A N 1
ATOM 693 C CA . GLY A 1 86 ? -10.679 5.240 -6.290 1.00 95.75 86 GLY A CA 1
ATOM 694 C C . GLY A 1 86 ? -11.943 4.513 -6.770 1.00 95.75 86 GLY A C 1
ATOM 695 O O . GLY A 1 86 ? -12.904 4.368 -6.013 1.00 95.75 86 GLY 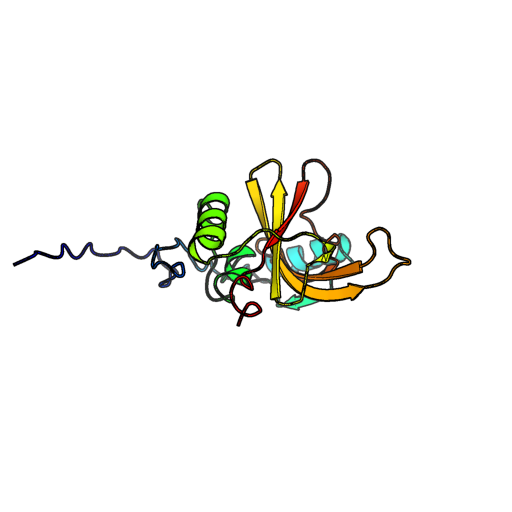A O 1
ATOM 696 N N . LEU A 1 87 ? -11.932 4.002 -8.006 1.00 95.62 87 LEU A N 1
ATOM 697 C CA . LEU A 1 87 ? -13.024 3.181 -8.533 1.00 95.62 87 LEU A CA 1
ATOM 698 C C . LEU A 1 87 ? -13.155 1.837 -7.813 1.00 95.62 87 LEU A C 1
ATOM 700 O O . LEU A 1 87 ? -14.282 1.439 -7.546 1.00 95.62 87 LEU A O 1
ATOM 704 N N . ILE A 1 88 ? -12.047 1.157 -7.501 1.00 97.50 88 ILE A N 1
ATOM 705 C CA . ILE A 1 88 ? -12.050 -0.107 -6.753 1.00 97.50 88 ILE A CA 1
ATOM 706 C C . ILE A 1 88 ? -12.627 0.120 -5.363 1.00 97.50 88 ILE A C 1
ATOM 708 O O . ILE A 1 88 ? -13.571 -0.566 -5.002 1.00 97.50 88 ILE A O 1
ATOM 712 N N . LEU A 1 89 ? -12.135 1.116 -4.617 1.00 97.00 89 LEU A N 1
ATOM 713 C CA . LEU A 1 89 ? -12.647 1.427 -3.279 1.00 97.00 89 LEU A CA 1
ATOM 714 C C . LEU A 1 89 ? -14.169 1.627 -3.308 1.00 97.00 89 LEU A C 1
ATOM 716 O O . LEU A 1 89 ? -14.893 1.007 -2.538 1.00 97.00 89 LEU A O 1
ATOM 720 N N . LYS A 1 90 ? -14.666 2.414 -4.267 1.00 96.50 90 LYS A N 1
ATOM 721 C CA . LYS A 1 90 ? -16.101 2.667 -4.425 1.00 96.50 90 LYS A CA 1
ATOM 722 C C . LYS A 1 90 ? -16.898 1.429 -4.852 1.00 96.50 90 LYS A C 1
ATOM 724 O O . LYS A 1 90 ? -17.922 1.118 -4.251 1.00 96.50 90 LYS A O 1
ATOM 729 N N . ASP A 1 91 ? -16.498 0.777 -5.940 1.00 97.00 91 ASP A N 1
ATOM 730 C CA . ASP A 1 91 ? -17.250 -0.335 -6.528 1.00 97.00 91 ASP A CA 1
ATOM 731 C C . ASP A 1 91 ? -17.202 -1.584 -5.628 1.00 97.00 91 ASP A C 1
ATOM 733 O O . ASP A 1 91 ? -18.167 -2.348 -5.579 1.00 97.00 91 ASP A O 1
ATOM 737 N N . ASP A 1 92 ? -16.110 -1.768 -4.883 1.00 97.12 92 ASP A N 1
ATOM 738 C CA . ASP A 1 92 ? -15.914 -2.858 -3.927 1.00 97.12 92 ASP A CA 1
ATOM 739 C C . ASP A 1 92 ? -16.388 -2.466 -2.518 1.00 97.12 92 ASP A C 1
ATOM 741 O O . ASP A 1 92 ? -16.072 -3.146 -1.545 1.00 97.12 92 ASP A O 1
ATOM 745 N N . GLY A 1 93 ? -17.191 -1.405 -2.388 1.00 96.06 93 GLY A N 1
ATOM 746 C CA . GLY A 1 93 ? -17.886 -1.053 -1.147 1.00 96.06 93 GLY A CA 1
ATOM 747 C C . GLY A 1 93 ? -16.958 -0.857 0.050 1.00 96.06 93 GLY A C 1
ATOM 748 O O . GLY A 1 93 ? -17.322 -1.236 1.159 1.00 96.06 93 GLY A O 1
ATOM 749 N N . TYR A 1 94 ? -15.758 -0.331 -0.187 1.00 97.06 94 TYR A N 1
ATOM 750 C CA . TYR A 1 94 ? -14.901 0.146 0.881 1.00 97.06 94 TYR A CA 1
ATOM 751 C C . TYR A 1 94 ? -15.383 1.519 1.329 1.00 97.06 94 TYR A C 1
ATOM 753 O O . TYR A 1 94 ? -15.544 2.429 0.513 1.00 97.06 94 TYR A O 1
ATOM 761 N N . ASP A 1 95 ? -15.502 1.690 2.635 1.00 96.75 95 ASP A N 1
ATOM 762 C CA . ASP A 1 95 ? -15.778 2.974 3.256 1.00 96.75 95 ASP A CA 1
ATOM 763 C C . ASP A 1 95 ? -14.570 3.439 4.057 1.00 96.75 95 ASP A C 1
ATOM 765 O O . ASP A 1 95 ? -13.839 2.641 4.653 1.00 96.75 95 ASP A O 1
ATOM 769 N N . GLN A 1 96 ? -14.351 4.751 4.064 1.00 96.88 96 GLN A N 1
ATOM 770 C CA . GLN A 1 96 ? -13.285 5.336 4.857 1.00 96.88 96 GLN A CA 1
ATOM 771 C C . GLN A 1 96 ? -13.627 5.221 6.350 1.00 96.88 96 GLN A C 1
ATOM 773 O O . GLN A 1 96 ? -14.716 5.612 6.770 1.00 96.88 96 GLN A O 1
ATOM 778 N N . VAL A 1 97 ? -12.683 4.730 7.152 1.00 96.19 97 VAL A N 1
ATOM 779 C CA . VAL A 1 97 ? -12.823 4.579 8.607 1.00 96.19 97 VAL A CA 1
ATOM 780 C C . VAL A 1 97 ? -11.862 5.494 9.362 1.00 96.19 97 VAL A C 1
ATOM 782 O O . VAL A 1 97 ? -10.849 5.960 8.822 1.00 96.19 97 VAL A O 1
ATOM 785 N N . LEU A 1 98 ? -12.193 5.778 10.621 1.00 94.31 98 LEU A N 1
ATOM 786 C CA . LEU A 1 98 ? -11.312 6.508 11.525 1.00 94.31 98 LEU A CA 1
ATOM 787 C C . LEU A 1 98 ? -10.148 5.620 11.971 1.00 94.31 98 LEU A C 1
ATOM 789 O O . LEU A 1 98 ? -10.222 4.396 11.925 1.00 94.31 98 LEU A O 1
ATOM 793 N N . PHE A 1 99 ? -9.065 6.250 12.429 1.00 93.06 99 PHE A N 1
ATOM 794 C CA . PHE A 1 99 ? -7.878 5.535 12.906 1.00 93.06 99 PHE A CA 1
ATOM 795 C C . PHE A 1 99 ? -8.191 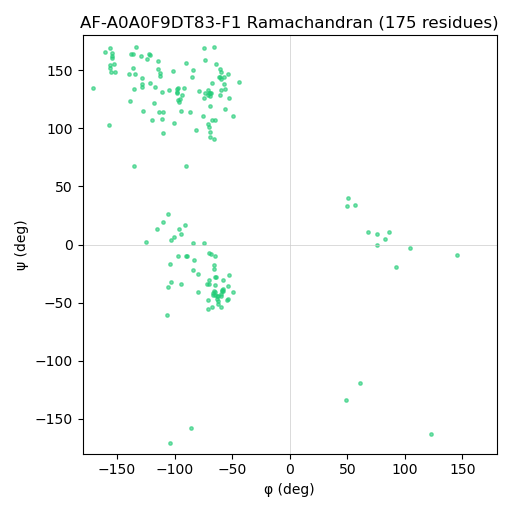4.569 14.062 1.00 93.06 99 PHE A C 1
ATOM 797 O O . PHE A 1 99 ? -7.646 3.471 14.116 1.00 93.06 99 PHE A O 1
ATOM 804 N N . GLU A 1 100 ? -9.082 4.968 14.970 1.00 91.19 100 GLU A N 1
ATOM 805 C CA . GLU A 1 100 ? -9.528 4.160 16.113 1.00 91.19 100 GLU A CA 1
ATOM 806 C C . GLU A 1 100 ? -10.313 2.895 15.727 1.00 91.19 100 GLU A C 1
ATOM 808 O O . GLU A 1 100 ? -10.336 1.935 16.504 1.00 91.19 100 GLU A O 1
ATOM 813 N N . ASP A 1 101 ? -10.872 2.875 14.514 1.00 93.25 101 ASP A N 1
ATOM 814 C CA . ASP A 1 101 ? -11.682 1.786 13.958 1.00 93.25 101 ASP A CA 1
ATOM 815 C C . ASP A 1 101 ? -10.895 0.889 12.988 1.00 93.25 101 ASP A C 1
ATOM 817 O O . ASP A 1 101 ? -11.464 0.009 12.333 1.00 93.25 101 ASP A O 1
ATOM 821 N N . VAL A 1 102 ? -9.581 1.098 12.871 1.00 94.88 102 VAL A N 1
ATOM 822 C CA . VAL A 1 102 ? -8.707 0.289 12.015 1.00 94.88 102 VAL A CA 1
ATOM 823 C C . VAL A 1 102 ? -8.521 -1.104 12.610 1.00 94.88 102 VAL A C 1
ATOM 825 O O . VAL A 1 102 ? -8.184 -1.258 13.784 1.00 94.88 102 VAL A O 1
ATOM 828 N N . HIS A 1 103 ? -8.662 -2.125 11.770 1.00 95.75 103 HIS A N 1
ATOM 829 C CA . HIS A 1 103 ? -8.400 -3.521 12.107 1.00 95.75 103 HIS A CA 1
ATOM 830 C C . HIS A 1 103 ? -7.561 -4.207 11.021 1.00 95.75 103 HIS A C 1
ATOM 832 O O . HIS A 1 103 ? -7.329 -3.680 9.932 1.00 95.75 103 HIS A O 1
ATOM 838 N N . GLU A 1 104 ? -7.094 -5.418 11.322 1.00 97.31 104 GLU A N 1
ATOM 839 C CA . GLU A 1 104 ? -6.431 -6.276 10.340 1.00 97.31 104 GLU A CA 1
ATOM 840 C C . GLU A 1 104 ? -7.335 -6.538 9.128 1.00 97.31 104 GLU A C 1
ATOM 842 O O . GLU A 1 104 ? -8.536 -6.763 9.261 1.00 97.31 104 GLU A O 1
ATOM 847 N N . GLY A 1 105 ? -6.743 -6.499 7.935 1.00 97.50 105 GLY A N 1
ATOM 848 C CA . GLY A 1 105 ? -7.459 -6.603 6.664 1.00 97.50 105 GLY A CA 1
AT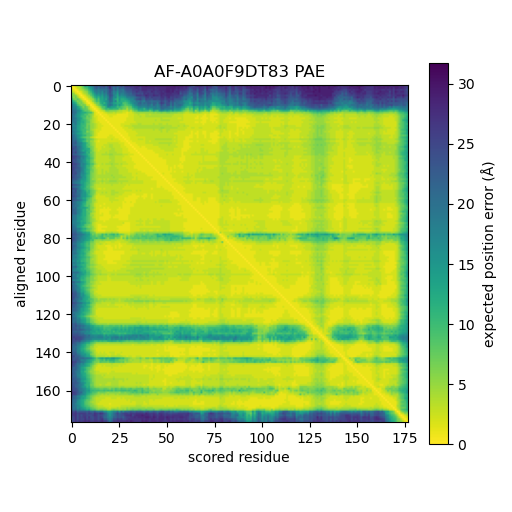OM 849 C C . GLY A 1 105 ? -7.872 -5.260 6.059 1.00 97.50 105 GLY A C 1
ATOM 850 O O . GLY A 1 105 ? -8.056 -5.208 4.844 1.00 97.50 105 GLY A O 1
ATOM 851 N N . ASP A 1 106 ? -7.930 -4.177 6.843 1.00 97.94 106 ASP A N 1
ATOM 852 C CA . ASP A 1 106 ? -8.215 -2.846 6.296 1.00 97.94 106 ASP A CA 1
ATOM 853 C C . ASP A 1 106 ? -7.124 -2.381 5.331 1.00 97.94 106 ASP A C 1
ATOM 855 O O . ASP A 1 106 ? -5.957 -2.790 5.392 1.00 97.94 106 ASP A O 1
ATOM 859 N N . ILE A 1 107 ? -7.511 -1.485 4.428 1.00 98.38 107 ILE A N 1
ATOM 860 C CA . ILE A 1 107 ? -6.621 -0.904 3.435 1.00 98.38 107 ILE A CA 1
ATOM 861 C C . ILE A 1 107 ? -6.137 0.455 3.915 1.00 98.38 107 ILE A C 1
ATOM 863 O O . ILE A 1 107 ? -6.918 1.322 4.300 1.00 98.38 107 ILE A O 1
ATOM 867 N N . VAL A 1 108 ? -4.829 0.661 3.830 1.00 98.31 108 VAL A N 1
ATOM 868 C CA . VAL A 1 108 ? -4.216 1.975 4.005 1.00 98.31 108 VAL A CA 1
ATOM 869 C C . VAL A 1 108 ? -3.972 2.578 2.635 1.00 98.31 108 VAL A C 1
ATOM 871 O O . VAL A 1 108 ? -3.359 1.939 1.774 1.00 98.31 108 VAL A O 1
ATOM 874 N N . VAL A 1 109 ? -4.404 3.821 2.449 1.00 98.19 109 VAL A N 1
ATOM 875 C CA . VAL A 1 109 ? -4.166 4.589 1.227 1.00 98.19 109 VAL A CA 1
ATOM 876 C C . VAL A 1 109 ? -3.347 5.823 1.575 1.00 98.19 109 VAL A C 1
ATOM 878 O O . VAL A 1 109 ? -3.754 6.639 2.406 1.00 98.19 109 VAL A O 1
ATOM 881 N N . TYR A 1 110 ? -2.188 5.940 0.937 1.00 97.81 110 TYR A N 1
ATOM 882 C CA . TYR A 1 110 ? -1.280 7.072 1.063 1.00 97.81 110 TYR A CA 1
ATOM 883 C C . TYR A 1 110 ? -1.511 8.023 -0.103 1.00 97.81 110 TYR A C 1
ATOM 885 O O . TYR A 1 110 ? -1.551 7.600 -1.264 1.00 97.81 110 TYR A O 1
ATOM 893 N N . TYR A 1 111 ? -1.606 9.308 0.206 1.00 96.75 111 TYR A N 1
ATOM 894 C CA . TYR A 1 111 ? -1.821 10.364 -0.771 1.00 96.75 111 TYR A CA 1
ATOM 895 C C . TYR A 1 111 ? -0.620 11.290 -0.840 1.00 96.75 111 TYR A C 1
ATOM 897 O O . TYR A 1 111 ? 0.040 11.534 0.169 1.00 96.75 111 TYR A O 1
ATOM 905 N N . ARG A 1 112 ? -0.403 11.879 -2.014 1.00 95.25 112 ARG A N 1
ATOM 906 C CA . ARG A 1 112 ? 0.437 13.061 -2.214 1.00 95.25 112 ARG A CA 1
ATOM 907 C C . ARG A 1 112 ? -0.442 14.164 -2.794 1.00 95.25 112 ARG A C 1
ATOM 909 O O . ARG A 1 112 ? -0.867 14.089 -3.945 1.00 95.25 112 ARG A O 1
ATOM 916 N N . GLY A 1 113 ? -0.762 15.171 -1.984 1.00 93.94 113 GLY A N 1
ATOM 917 C CA . GLY A 1 113 ? -1.876 16.072 -2.281 1.00 93.94 113 GLY A CA 1
ATOM 918 C C . GLY A 1 113 ? -3.193 15.291 -2.348 1.00 93.94 113 GLY A C 1
ATOM 919 O O . GLY A 1 113 ? -3.566 14.643 -1.377 1.00 93.94 113 GLY A O 1
ATOM 920 N N . ASN A 1 114 ? -3.862 15.321 -3.504 1.00 91.44 114 ASN A N 1
ATOM 921 C CA . ASN A 1 114 ? -5.126 14.609 -3.739 1.00 91.44 114 ASN A CA 1
ATOM 922 C C . ASN A 1 114 ? -4.956 13.321 -4.567 1.00 91.44 114 ASN A C 1
ATOM 924 O O . ASN A 1 114 ? -5.945 12.681 -4.917 1.00 91.44 114 ASN A O 1
ATOM 928 N N . GLU A 1 115 ? -3.723 12.943 -4.910 1.00 93.31 115 GLU A N 1
ATOM 929 C CA . GLU A 1 115 ? -3.439 11.751 -5.711 1.00 93.31 115 GLU A CA 1
ATOM 930 C C . GLU A 1 115 ? -3.060 10.576 -4.816 1.00 93.31 115 GLU A C 1
ATOM 932 O O . GLU A 1 115 ? -2.227 10.717 -3.920 1.00 93.31 115 GLU A O 1
ATOM 937 N N . ILE A 1 116 ? -3.633 9.405 -5.090 1.00 95.31 116 ILE A N 1
ATOM 938 C CA . ILE A 1 116 ? -3.234 8.151 -4.448 1.00 95.31 116 ILE A CA 1
ATOM 939 C C . ILE A 1 116 ? -1.840 7.771 -4.951 1.00 95.31 116 ILE A C 1
ATOM 941 O O . ILE A 1 116 ? -1.644 7.546 -6.142 1.00 95.31 116 ILE A O 1
ATOM 945 N N . GLU A 1 117 ? -0.875 7.690 -4.040 1.00 95.19 117 GLU A N 1
ATOM 946 C CA . GLU A 1 117 ? 0.522 7.374 -4.359 1.00 95.19 117 GLU A CA 1
ATOM 947 C C . GLU A 1 117 ? 0.872 5.925 -4.001 1.00 95.19 117 GLU A C 1
ATOM 949 O O . GLU A 1 117 ? 1.707 5.305 -4.660 1.00 95.19 117 GLU A O 1
ATOM 954 N N . HIS A 1 118 ? 0.252 5.374 -2.951 1.00 97.38 118 HIS A N 1
ATOM 955 C CA . HIS A 1 118 ? 0.599 4.051 -2.438 1.00 97.38 118 HIS A CA 1
ATOM 956 C C . HIS A 1 118 ? -0.553 3.400 -1.674 1.00 97.38 118 HIS A C 1
ATOM 958 O O . HIS A 1 118 ? -1.418 4.081 -1.124 1.00 97.38 118 HIS A O 1
ATOM 964 N N . THR A 1 119 ? -0.553 2.068 -1.625 1.00 98.06 119 THR A N 1
ATOM 965 C CA . THR A 1 119 ? -1.514 1.288 -0.837 1.00 98.06 119 THR A CA 1
ATOM 966 C C . THR A 1 119 ? -0.836 0.175 -0.055 1.00 98.06 119 THR A C 1
ATOM 968 O O . THR A 1 119 ? 0.142 -0.430 -0.503 1.00 98.06 119 THR A O 1
ATOM 971 N N . ALA A 1 120 ? -1.387 -0.114 1.118 1.00 98.44 120 ALA A N 1
ATOM 972 C CA . ALA A 1 120 ? -0.941 -1.179 2.001 1.00 98.44 120 ALA A CA 1
ATOM 973 C C . ALA A 1 120 ? -2.141 -1.922 2.597 1.00 98.44 120 ALA A C 1
ATOM 975 O O . ALA A 1 120 ? -3.266 -1.431 2.550 1.00 98.44 120 ALA A O 1
ATOM 976 N N . VAL A 1 121 ? -1.892 -3.106 3.148 1.00 98.62 121 VAL A N 1
ATOM 977 C CA . VAL A 1 121 ? -2.890 -3.879 3.899 1.00 98.62 121 VAL A CA 1
ATOM 978 C C . VAL A 1 121 ? -2.468 -3.894 5.362 1.00 98.62 121 VAL A C 1
ATOM 980 O O . VAL A 1 121 ? -1.305 -4.179 5.658 1.00 98.62 121 VAL A O 1
ATOM 983 N N . VAL A 1 122 ? -3.388 -3.591 6.272 1.00 98.62 122 VAL A N 1
ATOM 984 C CA . VAL A 1 122 ? -3.158 -3.704 7.714 1.00 98.62 122 VAL A CA 1
ATOM 985 C C . VAL A 1 122 ? -3.051 -5.178 8.086 1.00 98.62 122 VAL A C 1
ATOM 987 O O . VAL A 1 122 ? -3.916 -5.980 7.742 1.00 98.62 122 VAL A O 1
ATOM 990 N N . ILE A 1 123 ? -1.981 -5.544 8.787 1.00 98.31 123 ILE A N 1
ATOM 991 C CA . ILE A 1 123 ? -1.724 -6.923 9.236 1.00 98.31 123 ILE A CA 1
ATOM 992 C C . ILE A 1 123 ? -1.498 -7.029 10.745 1.00 98.31 123 ILE A C 1
ATOM 994 O O . ILE A 1 123 ? -1.171 -8.104 11.233 1.00 98.31 123 ILE A O 1
ATOM 998 N N . GLY A 1 124 ? -1.605 -5.915 11.466 1.00 97.38 124 GLY A N 1
ATOM 999 C CA . GLY A 1 124 ? -1.549 -5.895 12.919 1.00 97.38 124 GLY A CA 1
ATOM 1000 C C . GLY A 1 124 ? -1.928 -4.530 13.467 1.00 97.38 124 GLY A C 1
ATOM 1001 O O . GLY A 1 124 ? -1.440 -3.508 12.983 1.00 97.38 124 GLY A O 1
ATOM 1002 N N . VAL A 1 125 ? -2.767 -4.519 14.499 1.00 96.19 125 VAL A N 1
ATOM 1003 C CA . VAL A 1 125 ? -3.114 -3.315 15.262 1.00 96.19 125 VAL A CA 1
ATOM 1004 C C . VAL A 1 125 ? -2.878 -3.608 16.734 1.00 96.19 125 VAL A C 1
ATOM 1006 O O . VAL A 1 125 ? -3.534 -4.465 17.322 1.00 96.19 125 VAL A O 1
ATOM 1009 N N . LYS A 1 126 ? -1.925 -2.905 17.346 1.00 93.75 126 LYS A N 1
ATOM 1010 C CA . LYS A 1 126 ? -1.655 -3.006 18.781 1.00 93.75 126 LYS A CA 1
ATOM 1011 C C . LYS A 1 126 ? -2.067 -1.705 19.454 1.00 93.75 126 LYS A C 1
ATOM 1013 O O . LYS A 1 126 ? -1.383 -0.699 19.286 1.00 93.75 126 LYS A O 1
ATOM 1018 N N . LYS A 1 127 ? -3.162 -1.737 20.218 1.00 87.75 127 LYS A N 1
ATOM 1019 C CA . LYS A 1 127 ? -3.579 -0.610 21.064 1.00 87.75 127 LYS A CA 1
ATOM 1020 C C . LYS A 1 127 ? -2.584 -0.441 22.209 1.00 87.75 127 LYS A C 1
ATOM 1022 O O . LYS A 1 127 ? -2.204 -1.422 22.850 1.00 87.75 127 LYS A O 1
ATOM 1027 N N . ASP A 1 128 ? -2.128 0.784 22.407 1.00 84.56 128 ASP A N 1
ATOM 1028 C CA . ASP A 1 128 ? -1.150 1.149 23.423 1.00 84.56 128 ASP A CA 1
ATOM 1029 C C . ASP A 1 128 ? -1.297 2.643 23.728 1.00 84.56 128 ASP A C 1
ATOM 1031 O O . ASP A 1 128 ? -0.849 3.498 22.960 1.00 84.56 128 ASP A O 1
ATOM 1035 N N . ASP A 1 129 ? -1.933 2.946 24.859 1.00 81.88 129 ASP A N 1
ATOM 1036 C CA . ASP A 1 129 ? -2.230 4.314 25.298 1.00 81.88 129 ASP A CA 1
ATOM 1037 C C . ASP A 1 129 ? -0.965 5.137 25.600 1.00 81.88 129 ASP A C 1
ATOM 1039 O O . ASP A 1 129 ? -1.040 6.352 25.777 1.00 81.88 129 ASP A O 1
ATOM 1043 N N . THR A 1 130 ? 0.214 4.503 25.645 1.00 81.81 130 THR A N 1
ATOM 1044 C CA . THR A 1 130 ? 1.496 5.203 25.806 1.00 81.81 130 THR A CA 1
ATOM 1045 C C . THR A 1 130 ? 2.054 5.738 24.484 1.00 81.81 130 THR A C 1
ATOM 1047 O O . THR A 1 130 ? 2.961 6.574 24.489 1.00 81.81 130 THR A O 1
ATOM 1050 N N . LEU A 1 131 ? 1.514 5.298 23.343 1.00 76.81 131 LEU A N 1
ATOM 1051 C CA . LEU A 1 131 ? 1.915 5.768 22.020 1.00 76.81 131 LEU A CA 1
ATOM 1052 C C . LEU A 1 131 ? 1.178 7.054 21.643 1.00 76.81 131 LEU A C 1
ATOM 1054 O O . LEU A 1 131 ? -0.014 7.221 21.895 1.00 76.81 131 LEU A O 1
ATOM 1058 N N . ILE A 1 132 ? 1.866 7.949 20.932 1.00 69.19 132 ILE A N 1
ATOM 1059 C CA . ILE A 1 132 ? 1.226 9.117 20.316 1.00 69.19 132 ILE A CA 1
ATOM 1060 C C . ILE A 1 132 ? 0.243 8.618 19.249 1.00 69.19 132 ILE A C 1
ATOM 1062 O O . ILE A 1 132 ? 0.653 8.170 18.177 1.00 69.19 132 ILE A O 1
ATOM 1066 N N . GLY A 1 133 ? -1.052 8.713 19.554 1.00 69.81 133 GLY A N 1
ATOM 1067 C CA . GLY A 1 133 ? -2.141 8.194 18.726 1.00 69.81 133 GLY A CA 1
ATOM 1068 C C . GLY A 1 133 ? -2.783 6.906 19.251 1.00 69.81 133 GLY A C 1
ATOM 1069 O O . GLY A 1 133 ? -3.750 6.459 18.655 1.00 69.81 133 GLY A O 1
ATOM 1070 N N . GLY A 1 134 ? -2.299 6.316 20.349 1.00 79.00 134 GLY A N 1
ATOM 1071 C CA . GLY A 1 134 ? -2.980 5.216 21.048 1.00 79.00 134 GLY A CA 1
ATOM 1072 C C . GLY A 1 134 ? -2.899 3.834 20.384 1.00 79.00 134 GLY A C 1
ATOM 1073 O O . GLY A 1 134 ? -3.436 2.866 20.923 1.00 79.00 134 GLY A O 1
ATOM 1074 N N . ALA A 1 135 ? -2.239 3.696 19.227 1.00 85.62 135 ALA A N 1
ATOM 1075 C CA . ALA A 1 135 ? -2.017 2.399 18.591 1.00 85.62 135 ALA A CA 1
ATOM 1076 C C . ALA A 1 135 ? -0.786 2.375 17.671 1.00 85.62 135 ALA A C 1
ATOM 1078 O O . ALA A 1 135 ? -0.463 3.361 17.008 1.00 85.62 135 ALA A O 1
ATOM 1079 N N . ALA A 1 136 ? -0.141 1.209 17.586 1.00 91.75 136 ALA A N 1
ATOM 1080 C CA . ALA A 1 136 ? 0.828 0.869 16.549 1.00 91.75 136 ALA A CA 1
ATOM 1081 C C . ALA A 1 136 ? 0.136 0.057 15.446 1.00 91.75 136 ALA A C 1
ATOM 1083 O O . ALA A 1 136 ? -0.452 -0.993 15.722 1.00 91.75 136 ALA A O 1
ATOM 1084 N N . VAL A 1 137 ? 0.232 0.525 14.199 1.00 96.06 137 VAL A N 1
ATOM 1085 C CA . VAL A 1 137 ? -0.359 -0.140 13.030 1.00 96.06 137 VAL A CA 1
ATOM 1086 C C . VAL A 1 137 ? 0.756 -0.705 12.164 1.00 96.06 137 VAL A C 1
ATOM 1088 O O . VAL A 1 137 ? 1.549 0.029 11.574 1.00 96.06 137 VAL A O 1
ATOM 1091 N N . THR A 1 138 ? 0.803 -2.031 12.081 1.00 98.06 138 THR A N 1
ATOM 1092 C CA . THR A 1 138 ? 1.716 -2.753 11.196 1.00 98.06 138 THR A CA 1
ATOM 1093 C C . THR A 1 138 ? 1.007 -3.054 9.890 1.00 98.06 138 THR A C 1
ATOM 1095 O O . THR A 1 138 ? -0.087 -3.624 9.866 1.00 98.06 138 THR A O 1
ATOM 1098 N N . VAL A 1 139 ? 1.654 -2.706 8.788 1.00 98.56 139 VAL A N 1
ATOM 1099 C CA . VAL A 1 139 ? 1.133 -2.929 7.446 1.00 98.56 139 VAL A CA 1
ATOM 1100 C C . VAL A 1 139 ? 2.082 -3.790 6.638 1.00 98.56 139 VAL A C 1
ATOM 1102 O O . VAL A 1 139 ? 3.268 -3.947 6.944 1.00 98.56 139 VAL A O 1
ATOM 1105 N N . ILE A 1 140 ? 1.542 -4.336 5.561 1.00 98.69 140 ILE A N 1
ATOM 1106 C CA . ILE A 1 140 ? 2.319 -4.925 4.495 1.00 98.69 140 ILE A CA 1
ATOM 1107 C C . ILE A 1 140 ? 2.099 -4.152 3.209 1.00 98.69 140 ILE A C 1
ATOM 1109 O O . ILE A 1 140 ? 0.964 -3.820 2.863 1.00 98.69 140 ILE A O 1
ATOM 1113 N N . SER A 1 141 ? 3.178 -3.866 2.488 1.00 98.12 141 SER A N 1
ATOM 1114 C CA . SER A 1 141 ? 3.091 -3.210 1.189 1.00 98.12 141 SER A CA 1
ATOM 1115 C C . SER A 1 141 ? 4.281 -3.520 0.290 1.00 98.12 141 SER A C 1
ATOM 1117 O O . SER A 1 141 ? 5.308 -4.030 0.738 1.00 98.12 141 SER A O 1
ATOM 1119 N N . LYS A 1 142 ? 4.136 -3.233 -1.004 1.00 97.44 142 LYS A N 1
ATOM 1120 C CA . LYS A 1 142 ? 5.223 -3.324 -1.982 1.00 97.44 142 LYS A CA 1
ATOM 1121 C C . LYS A 1 142 ? 5.723 -1.931 -2.343 1.00 97.44 142 LYS A C 1
ATOM 1123 O O . LYS A 1 142 ? 4.916 -1.076 -2.673 1.00 97.44 142 LYS A O 1
ATOM 1128 N N . TRP A 1 143 ? 7.031 -1.703 -2.348 1.00 95.62 143 TRP A N 1
ATOM 1129 C CA . TRP A 1 143 ? 7.586 -0.374 -2.624 1.00 95.62 143 TRP A CA 1
ATOM 1130 C C . TRP A 1 143 ? 8.085 -0.268 -4.066 1.00 95.62 143 TRP A C 1
ATOM 1132 O O . TRP A 1 143 ? 9.137 -0.809 -4.403 1.00 95.62 143 TRP A O 1
ATOM 1142 N N . ALA A 1 144 ? 7.322 0.422 -4.922 1.00 82.12 144 ALA A N 1
ATOM 1143 C CA . ALA A 1 144 ? 7.602 0.608 -6.353 1.00 82.12 144 ALA A CA 1
ATOM 1144 C C . ALA A 1 144 ? 7.941 -0.721 -7.073 1.00 82.12 144 ALA A C 1
ATOM 1146 O O . ALA A 1 144 ? 7.259 -1.722 -6.870 1.00 82.12 144 ALA A O 1
ATOM 1147 N N . CYS A 1 145 ? 8.998 -0.762 -7.893 1.00 81.12 145 CYS A N 1
ATOM 1148 C CA . CYS A 1 145 ? 9.532 -1.993 -8.504 1.00 81.12 145 CYS A CA 1
ATOM 1149 C C . CYS A 1 145 ? 10.320 -2.878 -7.508 1.00 81.12 145 CYS A C 1
ATOM 1151 O O . CYS A 1 145 ? 10.901 -3.889 -7.901 1.00 81.12 145 CYS A O 1
ATOM 1153 N N . GLY A 1 146 ? 10.406 -2.470 -6.241 1.00 90.44 146 GLY A N 1
ATOM 1154 C CA . GLY A 1 146 ? 11.202 -3.088 -5.187 1.00 90.44 146 GLY A CA 1
ATOM 1155 C C . GLY A 1 146 ? 10.503 -4.245 -4.472 1.00 90.44 146 GLY A C 1
ATOM 1156 O O . GLY A 1 146 ? 9.611 -4.903 -5.013 1.00 90.44 146 GLY A O 1
ATOM 1157 N N . ALA A 1 147 ? 10.965 -4.527 -3.256 1.00 96.94 147 ALA A N 1
ATOM 1158 C CA . ALA A 1 147 ? 10.519 -5.650 -2.435 1.00 96.94 147 ALA A CA 1
ATOM 1159 C C . ALA A 1 147 ? 9.121 -5.438 -1.825 1.00 96.94 147 ALA A C 1
ATOM 1161 O O . ALA A 1 147 ? 8.563 -4.337 -1.831 1.00 96.94 147 ALA A O 1
ATOM 1162 N N . GLU A 1 148 ? 8.574 -6.517 -1.268 1.00 98.19 148 GLU A N 1
ATOM 1163 C CA . GLU A 1 148 ? 7.449 -6.459 -0.332 1.00 98.19 148 GLU A CA 1
ATOM 1164 C C . GLU A 1 148 ? 7.992 -6.377 1.094 1.00 98.19 148 GLU A C 1
ATOM 1166 O O . GLU A 1 148 ? 8.884 -7.152 1.451 1.00 98.19 148 GLU A O 1
ATOM 1171 N N . TYR A 1 149 ? 7.437 -5.484 1.906 1.00 98.50 149 TYR A N 1
ATOM 1172 C CA . TYR A 1 149 ? 7.883 -5.209 3.266 1.00 98.50 149 TYR A CA 1
ATOM 1173 C C . TYR A 1 149 ? 6.723 -5.277 4.249 1.00 98.50 149 TYR A C 1
ATOM 1175 O O . TYR A 1 149 ? 5.615 -4.837 3.951 1.00 98.50 149 TYR A O 1
ATOM 1183 N N . VAL A 1 150 ? 7.016 -5.798 5.436 1.00 98.62 150 VAL A N 1
ATOM 1184 C CA . VAL A 1 150 ? 6.226 -5.597 6.650 1.00 98.62 150 VAL A CA 1
ATOM 1185 C C . VAL A 1 150 ? 6.855 -4.442 7.417 1.00 98.62 150 VAL A C 1
ATOM 1187 O O . VAL A 1 150 ? 8.057 -4.4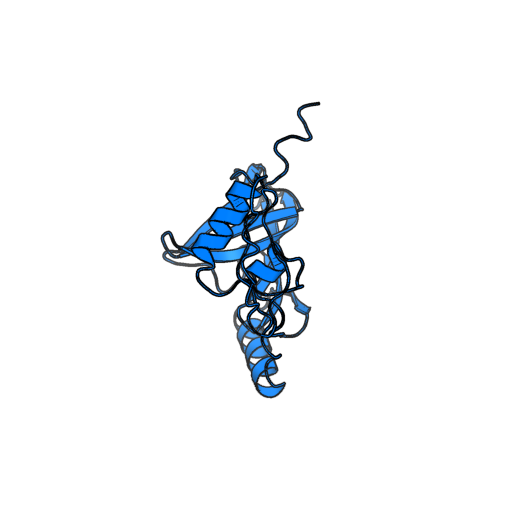80 7.681 1.00 98.62 150 VAL A O 1
ATOM 1190 N N . HIS A 1 151 ? 6.078 -3.418 7.747 1.00 98.00 151 HIS A N 1
ATOM 1191 C CA . HIS A 1 151 ? 6.597 -2.202 8.370 1.00 98.00 151 HIS A CA 1
ATOM 1192 C C . HIS A 1 151 ? 5.529 -1.487 9.205 1.00 98.00 151 HIS A C 1
ATOM 1194 O O . HIS A 1 151 ? 4.333 -1.734 9.041 1.00 98.00 151 HIS A O 1
ATOM 1200 N N . ASP A 1 152 ? 5.961 -0.594 10.098 1.00 96.50 152 ASP A N 1
ATOM 1201 C CA . ASP A 1 152 ? 5.062 0.388 10.710 1.00 96.50 152 ASP A CA 1
ATOM 1202 C C . ASP A 1 152 ? 4.467 1.281 9.616 1.00 96.50 152 ASP A C 1
ATOM 1204 O O . ASP A 1 152 ? 5.149 1.617 8.646 1.00 96.50 152 ASP A O 1
ATOM 1208 N N . ILE A 1 153 ? 3.208 1.685 9.758 1.00 95.94 153 ILE A N 1
ATOM 1209 C CA . ILE A 1 153 ? 2.503 2.491 8.757 1.00 95.94 153 ILE A CA 1
ATOM 1210 C C . ILE A 1 153 ? 3.252 3.772 8.344 1.00 95.94 153 ILE A C 1
ATOM 1212 O O . ILE A 1 153 ? 3.079 4.233 7.212 1.00 95.94 153 ILE A O 1
ATOM 1216 N N . ARG A 1 154 ? 4.106 4.325 9.215 1.00 94.25 154 ARG A N 1
ATOM 1217 C CA . ARG A 1 154 ? 4.931 5.512 8.949 1.00 94.25 154 ARG A CA 1
ATOM 1218 C C . ARG A 1 154 ? 6.366 5.195 8.522 1.00 94.25 154 ARG A C 1
ATOM 1220 O O . ARG A 1 154 ? 7.060 6.093 8.061 1.00 94.25 154 ARG A O 1
ATOM 1227 N N . GLU A 1 155 ? 6.810 3.948 8.620 1.00 94.38 155 GLU A N 1
ATOM 1228 C CA . GLU A 1 155 ? 8.161 3.520 8.238 1.00 94.38 155 GLU A CA 1
ATOM 1229 C C . GLU A 1 155 ? 8.200 3.084 6.765 1.00 94.38 155 GLU A C 1
ATOM 1231 O O . GLU A 1 155 ? 8.336 1.904 6.436 1.00 94.38 155 GLU A O 1
ATOM 1236 N N . CYS A 1 156 ? 8.012 4.039 5.849 1.00 95.12 156 CYS A N 1
ATOM 1237 C CA . CYS A 1 156 ? 8.063 3.779 4.410 1.00 95.12 156 CYS A CA 1
ATOM 1238 C C . CYS A 1 156 ? 8.402 5.037 3.584 1.00 95.12 156 CYS A C 1
ATOM 1240 O O . CYS A 1 156 ? 8.359 6.153 4.102 1.00 95.12 156 CYS A O 1
ATOM 1242 N N . PRO A 1 157 ? 8.693 4.901 2.275 1.00 94.94 157 PRO A N 1
ATOM 1243 C CA . PRO A 1 157 ? 9.023 6.042 1.408 1.00 94.94 157 PRO A CA 1
ATOM 1244 C C . PRO A 1 157 ? 7.857 7.009 1.132 1.00 94.94 157 PRO A C 1
ATOM 1246 O O . PRO A 1 157 ? 8.053 8.051 0.507 1.00 94.94 157 PRO A O 1
ATOM 1249 N N . TYR A 1 158 ? 6.641 6.648 1.544 1.00 95.50 158 TYR A N 1
ATOM 1250 C CA . TYR A 1 158 ? 5.390 7.309 1.162 1.00 95.50 158 TYR A CA 1
ATOM 1251 C C . TYR A 1 158 ? 4.812 8.168 2.292 1.00 95.50 158 TYR A C 1
ATOM 1253 O O . TYR A 1 158 ? 3.608 8.403 2.353 1.00 95.50 158 TYR A O 1
ATOM 1261 N N . VAL A 1 159 ? 5.668 8.657 3.191 1.00 93.12 159 VAL A N 1
ATOM 1262 C CA . VAL A 1 159 ? 5.302 9.615 4.244 1.00 93.12 159 VAL A CA 1
ATOM 1263 C C . VAL A 1 159 ? 6.132 10.897 4.154 1.00 93.12 159 VAL A C 1
ATOM 1265 O O . VAL A 1 159 ? 7.144 10.955 3.457 1.0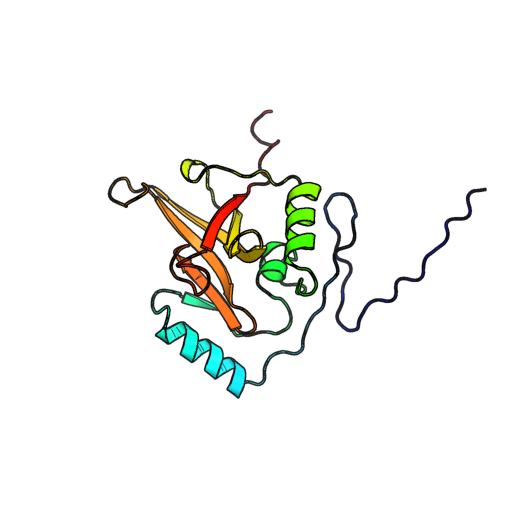0 93.12 159 VAL A O 1
ATOM 1268 N N . GLY A 1 160 ? 5.680 11.957 4.825 1.00 90.88 160 GLY A N 1
ATOM 1269 C CA . GLY A 1 160 ? 6.365 13.252 4.884 1.00 90.88 160 GLY A CA 1
ATOM 1270 C C . GLY A 1 160 ? 5.507 14.417 4.389 1.00 90.88 160 GLY A C 1
ATOM 1271 O O . GLY A 1 160 ? 4.285 14.321 4.297 1.00 90.88 160 GLY A O 1
ATOM 1272 N N . THR A 1 161 ? 6.153 15.544 4.089 1.00 86.25 161 THR A N 1
ATOM 1273 C CA . THR A 1 161 ? 5.473 16.795 3.725 1.00 86.25 161 THR A CA 1
ATOM 1274 C C . THR A 1 161 ? 4.603 16.641 2.478 1.00 86.25 161 THR A C 1
ATOM 1276 O O . THR A 1 161 ? 5.047 16.108 1.462 1.00 86.25 161 THR A O 1
ATOM 1279 N N . GLY A 1 162 ? 3.367 17.144 2.551 1.00 88.56 162 GLY A N 1
ATOM 1280 C CA . GLY A 1 162 ? 2.398 17.080 1.452 1.00 88.56 162 GLY A CA 1
ATOM 1281 C C . GLY A 1 162 ? 1.751 15.707 1.263 1.00 88.56 162 GLY A C 1
ATOM 1282 O O . GL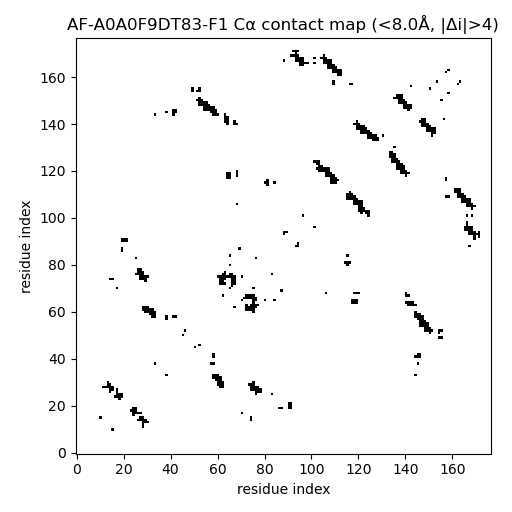Y A 1 162 ? 1.052 15.508 0.269 1.00 88.56 162 GLY A O 1
ATOM 1283 N N . ARG A 1 163 ? 1.977 14.771 2.195 1.00 94.44 163 ARG A N 1
ATOM 1284 C CA . ARG A 1 163 ? 1.369 13.443 2.182 1.00 94.44 163 ARG A CA 1
ATOM 1285 C C . ARG A 1 163 ? 0.390 13.247 3.328 1.00 94.44 163 ARG A C 1
ATOM 1287 O O . ARG A 1 163 ? 0.583 13.784 4.417 1.00 94.44 163 ARG A O 1
ATOM 1294 N N . SER A 1 164 ? -0.645 12.459 3.077 1.00 96.38 164 SER A N 1
ATOM 1295 C CA . SER A 1 164 ? -1.650 12.074 4.069 1.00 96.38 164 SER A CA 1
ATOM 1296 C C . SER A 1 164 ? -1.969 10.584 3.966 1.00 96.38 164 SER A C 1
ATOM 1298 O O . SER A 1 164 ? -1.607 9.920 2.993 1.00 96.38 164 SER A O 1
ATOM 1300 N N . ILE A 1 165 ? -2.605 10.048 5.005 1.00 96.75 165 ILE A N 1
ATOM 1301 C CA . ILE A 1 165 ? -2.957 8.633 5.119 1.00 96.75 165 ILE A CA 1
ATOM 1302 C C . ILE A 1 165 ? -4.440 8.540 5.466 1.00 96.75 165 ILE A C 1
ATOM 1304 O O . ILE A 1 165 ? -4.914 9.262 6.343 1.00 96.75 165 ILE A O 1
ATOM 1308 N N . THR A 1 166 ? -5.152 7.638 4.799 1.00 97.50 166 THR A N 1
ATOM 1309 C CA . THR A 1 166 ? -6.535 7.271 5.137 1.00 97.50 166 THR A CA 1
ATOM 1310 C C . THR A 1 166 ? -6.669 5.755 5.239 1.00 97.50 166 THR A C 1
ATOM 1312 O O . THR A 1 166 ? -5.823 5.014 4.726 1.00 97.50 166 THR A O 1
ATOM 1315 N N . TYR A 1 167 ? -7.739 5.311 5.890 1.00 97.69 167 TYR A N 1
ATOM 1316 C CA . TYR A 1 167 ? -8.026 3.910 6.173 1.00 97.69 167 TYR A CA 1
ATOM 1317 C C . TYR A 1 167 ? -9.367 3.543 5.565 1.00 97.69 167 TYR A C 1
ATOM 1319 O O . TYR A 1 167 ? -10.297 4.340 5.636 1.00 97.69 167 TYR A O 1
ATOM 1327 N N . TRP A 1 168 ? -9.459 2.359 4.976 1.00 97.88 168 TRP A N 1
ATOM 1328 C CA . TRP A 1 168 ? -10.629 1.917 4.233 1.00 97.88 168 TRP A CA 1
ATOM 1329 C C . TRP A 1 168 ? -10.982 0.487 4.613 1.00 97.88 168 TRP A C 1
ATOM 1331 O O . TRP A 1 168 ? -10.105 -0.377 4.640 1.00 97.88 168 TRP A O 1
ATOM 1341 N N . SER A 1 169 ? -12.261 0.237 4.870 1.00 97.31 169 SER A N 1
ATOM 1342 C CA . SER A 1 169 ? -12.769 -1.069 5.282 1.00 97.31 169 SER A CA 1
ATOM 1343 C C . SER A 1 169 ? -13.934 -1.501 4.406 1.00 97.31 169 SER A C 1
ATOM 1345 O O . SER A 1 169 ? -14.808 -0.694 4.103 1.00 97.31 169 SER A O 1
ATOM 1347 N N . ASP A 1 170 ? -13.971 -2.775 4.023 1.00 94.56 170 ASP A N 1
ATOM 1348 C CA . ASP A 1 170 ? -15.111 -3.404 3.344 1.00 94.56 170 ASP A CA 1
ATOM 1349 C C . ASP A 1 170 ? -16.064 -4.108 4.327 1.00 94.56 170 ASP A C 1
ATOM 1351 O O . ASP A 1 170 ? -16.992 -4.804 3.912 1.00 94.56 170 ASP A O 1
ATOM 1355 N N . ARG A 1 171 ? -15.869 -3.915 5.642 1.00 90.50 171 ARG A N 1
ATOM 1356 C CA . ARG A 1 171 ? -16.679 -4.540 6.704 1.00 90.50 171 ARG A CA 1
ATOM 1357 C C . ARG A 1 171 ? -18.109 -4.013 6.815 1.00 90.50 171 ARG A C 1
ATOM 1359 O O . ARG A 1 171 ? -18.905 -4.580 7.569 1.00 90.50 171 ARG A O 1
ATOM 1366 N N . ASN A 1 172 ? -18.471 -2.962 6.084 1.00 68.12 172 ASN A N 1
ATOM 1367 C CA . ASN A 1 172 ? -19.800 -2.371 6.177 1.00 68.12 172 ASN A CA 1
ATOM 1368 C C . ASN A 1 172 ? -20.866 -3.312 5.589 1.00 68.12 172 ASN A C 1
ATOM 1370 O O . ASN A 1 172 ? -21.153 -3.324 4.395 1.00 68.12 172 ASN A O 1
ATOM 1374 N N . GLY A 1 173 ? -21.448 -4.132 6.472 1.00 53.31 173 GLY A N 1
ATOM 1375 C CA . GLY A 1 173 ? -22.532 -5.070 6.173 1.00 53.31 173 GLY A CA 1
ATOM 1376 C C . GLY A 1 173 ? -22.517 -6.394 6.951 1.00 53.31 173 GLY A C 1
ATOM 1377 O O . GLY A 1 173 ? -23.495 -7.136 6.845 1.00 53.31 173 GLY A O 1
ATOM 1378 N N . ALA A 1 174 ? -21.459 -6.709 7.710 1.00 49.12 174 ALA A N 1
ATOM 1379 C CA . ALA A 1 174 ? -21.367 -7.977 8.449 1.00 49.12 174 ALA A CA 1
ATOM 1380 C C . ALA A 1 174 ? -21.842 -7.890 9.914 1.00 49.12 174 ALA A C 1
ATOM 1382 O O . ALA A 1 174 ? -22.467 -8.834 10.385 1.00 49.12 174 ALA A O 1
ATOM 1383 N N . ASP A 1 175 ? -21.641 -6.755 10.593 1.00 47.12 175 ASP A N 1
ATOM 1384 C CA . ASP A 1 175 ? -21.941 -6.602 12.032 1.00 47.12 175 ASP A CA 1
ATOM 1385 C C . ASP A 1 175 ? -23.318 -5.973 12.334 1.00 47.12 175 ASP A C 1
ATOM 1387 O O . ASP A 1 175 ? -23.602 -5.564 13.458 1.00 47.12 175 ASP A O 1
ATOM 1391 N N . SER A 1 176 ? -24.203 -5.889 11.335 1.00 42.16 176 SER A N 1
ATOM 1392 C CA . SER A 1 176 ? -25.589 -5.411 11.487 1.00 42.16 176 SER A CA 1
ATOM 1393 C C . SER A 1 176 ? -26.649 -6.511 11.327 1.00 42.16 176 SER A C 1
ATOM 1395 O O . SER A 1 176 ? -27.816 -6.202 11.073 1.00 42.16 176 SER A O 1
ATOM 1397 N N . ARG A 1 177 ? -26.272 -7.789 11.475 1.00 38.84 177 ARG A N 1
ATOM 1398 C CA . ARG A 1 177 ? -27.201 -8.932 11.478 1.00 38.84 177 ARG A CA 1
ATOM 1399 C C . ARG A 1 177 ? -27.073 -9.785 12.727 1.00 38.84 177 ARG A C 1
ATOM 1401 O O . ARG A 1 177 ? -25.925 -10.061 13.126 1.00 38.84 177 ARG A O 1
#